Protein AF-0000000078279545 (afdb_homodimer)

InterPro domains:
  IPR001387 Cro/C1-type, helix-turn-helix domain [PF01381] (31-85)
  IPR001387 Cro/C1-type, helix-turn-helix domain [PS50943] (31-85)
  IPR001387 Cro/C1-type, helix-turn-helix domain [SM00530] (30-85)
  IPR001387 Cro/C1-type, helix-turn-helix domain [cd00093] (28-85)
  IPR010982 Lambda repressor-like, DNA-binding domain superfamily [G3DSA:1.10.260.40] (17-91)
  IPR010982 Lambda repressor-like, DNA-binding domain superfamily [SSF47413] (21-89)

Structure (mmCIF, N/CA/C/O backbone):
data_AF-0000000078279545-model_v1
#
loop_
_entity.id
_entity.type
_entity.pdbx_description
1 polymer 'Transcriptional regulator'
#
loop_
_atom_site.group_PDB
_atom_site.id
_atom_site.type_symbol
_atom_site.label_atom_id
_atom_site.label_alt_id
_atom_site.label_comp_id
_atom_site.label_asym_id
_atom_site.label_entity_id
_atom_site.label_seq_id
_atom_site.pdbx_PDB_ins_code
_atom_site.Cartn_x
_atom_site.Cartn_y
_atom_site.Cartn_z
_atom_site.occupancy
_atom_site.B_iso_or_equiv
_atom_site.auth_seq_id
_atom_site.auth_comp_id
_atom_site.auth_asym_id
_atom_site.auth_atom_id
_atom_site.pdbx_PDB_model_num
ATOM 1 N N . MET A 1 1 ? -56.938 -6.891 33.031 1 37.06 1 MET A N 1
ATOM 2 C CA . MET A 1 1 ? -56.531 -6.512 31.672 1 37.06 1 MET A CA 1
ATOM 3 C C . MET A 1 1 ? -55.312 -5.609 31.703 1 37.06 1 MET A C 1
ATOM 5 O O . MET A 1 1 ? -55.438 -4.398 31.906 1 37.06 1 MET A O 1
ATOM 9 N N . GLU A 1 2 ? -54.219 -6.078 32.406 1 40.38 2 GLU A N 1
ATOM 10 C CA . GLU A 1 2 ? -52.938 -5.441 32.656 1 40.38 2 GLU A CA 1
ATOM 11 C C . GLU A 1 2 ? -52.219 -5.121 31.344 1 40.38 2 GLU A C 1
ATOM 13 O O . GLU A 1 2 ? -52 -6 30.5 1 40.38 2 GLU A O 1
ATOM 18 N N . SER A 1 3 ? -52.438 -3.893 30.828 1 40.75 3 SER A N 1
ATOM 19 C CA . SER A 1 3 ? -51.75 -3.322 29.688 1 40.75 3 SER A CA 1
ATOM 20 C C . SER A 1 3 ? -50.25 -3.428 29.859 1 40.75 3 SER A C 1
ATOM 22 O O . SER A 1 3 ? -49.688 -2.891 30.812 1 40.75 3 SER A O 1
ATOM 24 N N . LYS A 1 4 ? -49.688 -4.594 29.516 1 43.75 4 LYS A N 1
ATOM 25 C CA . LYS A 1 4 ? -48.25 -4.742 29.453 1 43.75 4 LYS A CA 1
ATOM 26 C C . LYS A 1 4 ? -47.594 -3.631 28.625 1 43.75 4 LYS A C 1
ATOM 28 O O . LYS A 1 4 ? -47.906 -3.484 27.438 1 43.75 4 LYS A O 1
ATOM 33 N N . ALA A 1 5 ? -47.344 -2.439 29.328 1 40.78 5 ALA A N 1
ATOM 34 C CA . ALA A 1 5 ? -46.5 -1.435 28.703 1 40.78 5 ALA A CA 1
ATOM 35 C C . ALA A 1 5 ? -45.281 -2.08 28.031 1 40.78 5 ALA A C 1
ATOM 37 O O . ALA A 1 5 ? -44.562 -2.875 28.656 1 40.78 5 ALA A O 1
ATOM 38 N N . ASN A 1 6 ? -45.375 -2.402 26.719 1 39.66 6 ASN A N 1
ATOM 39 C CA . ASN A 1 6 ? -44.25 -2.795 25.859 1 39.66 6 ASN A CA 1
ATOM 40 C C . ASN A 1 6 ? -43.062 -1.882 26.078 1 39.66 6 ASN A C 1
ATOM 42 O O . ASN A 1 6 ? -43.062 -0.734 25.625 1 39.66 6 ASN A O 1
ATOM 46 N N . THR A 1 7 ? -42.5 -1.711 27.297 1 38.34 7 THR A N 1
ATOM 47 C CA . THR A 1 7 ? -41.219 -1 27.484 1 38.34 7 THR A CA 1
ATOM 48 C C . THR A 1 7 ? -40.188 -1.476 26.469 1 38.34 7 THR A C 1
ATOM 50 O O . THR A 1 7 ? -39.656 -2.588 26.578 1 38.34 7 THR A O 1
ATOM 53 N N . HIS A 1 8 ? -40.5 -1.281 25.156 1 39.06 8 HIS A N 1
ATOM 54 C CA . HIS A 1 8 ? -39.375 -1.472 24.234 1 39.06 8 HIS A CA 1
ATOM 55 C C . HIS A 1 8 ? -38.156 -0.731 24.719 1 39.06 8 HIS A C 1
ATOM 57 O O . HIS A 1 8 ? -38.125 0.501 24.719 1 39.06 8 HIS A O 1
ATOM 63 N N . LYS A 1 9 ? -37.5 -1.088 25.812 1 37.94 9 LYS A N 1
ATOM 64 C CA . LYS A 1 9 ? -36.156 -0.613 26.125 1 37.94 9 LYS A CA 1
ATOM 65 C C . LYS A 1 9 ? -35.344 -0.488 24.844 1 37.94 9 LYS A C 1
ATOM 67 O O . LYS A 1 9 ? -35.125 -1.469 24.125 1 37.94 9 LYS A O 1
ATOM 72 N N . GLY A 1 10 ? -35.531 0.628 24.062 1 36.62 10 GLY A N 1
ATOM 73 C CA . GLY A 1 10 ? -34.625 0.984 22.969 1 36.62 10 GLY A CA 1
ATOM 74 C C . GLY A 1 10 ? -33.188 0.587 23.219 1 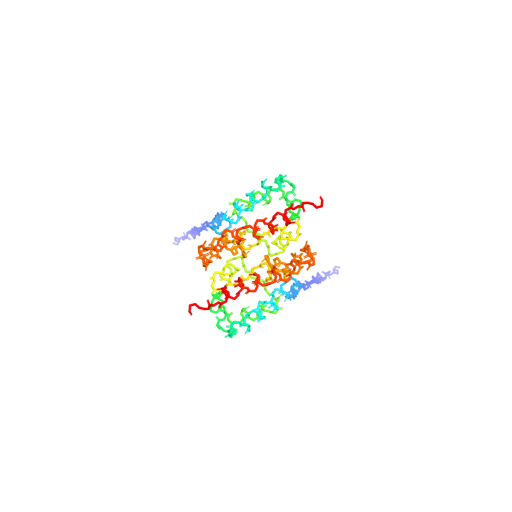36.62 10 GLY A C 1
ATOM 75 O O . GLY A 1 10 ? -32.562 1.031 24.188 1 36.62 10 GLY A O 1
ATOM 76 N N . GLU A 1 11 ? -32.875 -0.681 23.219 1 41.56 11 GLU A N 1
ATOM 77 C CA . GLU A 1 11 ? -31.438 -1.006 23.188 1 41.56 11 GLU A CA 1
ATOM 78 C C . GLU A 1 11 ? -30.641 0.071 22.469 1 41.56 11 GLU A C 1
ATOM 80 O O . GLU A 1 11 ? -30.938 0.41 21.328 1 41.56 11 GLU A O 1
ATOM 85 N N . SER A 1 12 ? -30.344 1.119 23.156 1 35.94 12 SER A N 1
ATOM 86 C CA . SER A 1 12 ? -29.453 2.172 22.656 1 35.94 12 SER A CA 1
ATOM 87 C C . SER A 1 12 ? -28.469 1.626 21.625 1 35.94 12 SER A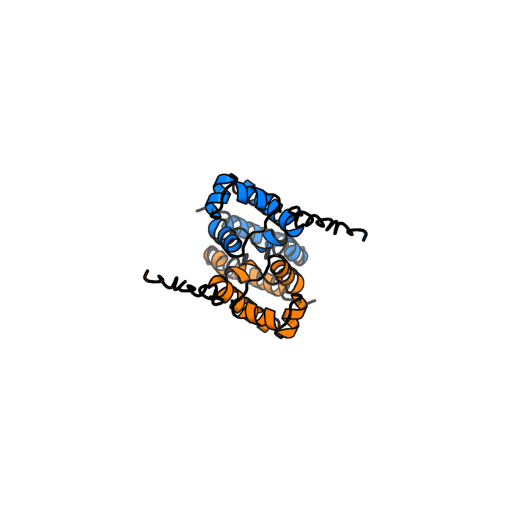 C 1
ATOM 89 O O . SER A 1 12 ? -27.797 0.626 21.875 1 35.94 12 SER A O 1
ATOM 91 N N . ARG A 1 13 ? -28.75 1.479 20.344 1 38.12 13 ARG A N 1
ATOM 92 C CA . ARG A 1 13 ? -27.719 1.269 19.328 1 38.12 13 ARG A CA 1
ATOM 93 C C . ARG A 1 13 ? -26.359 1.765 19.812 1 38.12 13 ARG A C 1
ATOM 95 O O . ARG A 1 13 ? -26.219 2.938 20.156 1 38.12 13 ARG A O 1
ATOM 102 N N . LYS A 1 14 ? -25.75 1.009 20.812 1 40.41 14 LYS A N 1
ATOM 103 C CA . LYS A 1 14 ? -24.375 1.367 21.141 1 40.41 14 LYS A CA 1
ATOM 104 C C . LYS A 1 14 ? -23.781 2.281 20.078 1 40.41 14 LYS A C 1
ATOM 106 O O . LYS A 1 14 ? -23.812 1.967 18.875 1 40.41 14 LYS A O 1
ATOM 111 N N . CYS A 1 15 ? -24.016 3.49 20.234 1 40.09 15 CYS A N 1
ATOM 112 C CA . CYS A 1 15 ? -23.344 4.5 19.422 1 40.09 15 CYS A CA 1
ATOM 113 C C . CYS A 1 15 ? -22.062 3.941 18.812 1 40.09 15 CYS A C 1
ATOM 115 O O . CYS A 1 15 ? -21.234 3.342 19.516 1 40.09 15 CYS A O 1
ATOM 117 N N . ARG A 1 16 ? -22.109 3.301 17.734 1 42.09 16 ARG A N 1
ATOM 118 C CA . ARG A 1 16 ? -20.844 2.969 17.094 1 42.09 16 ARG A CA 1
ATOM 11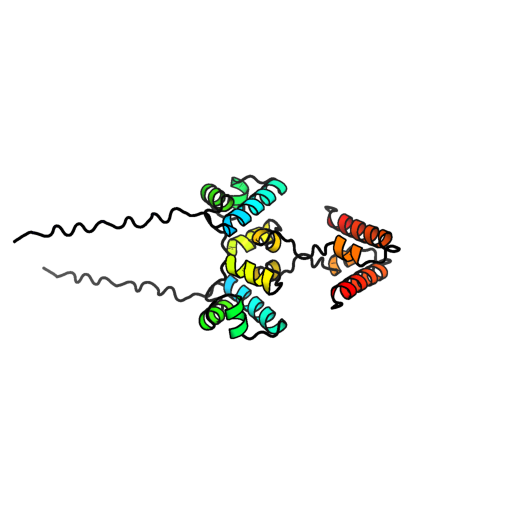9 C C . ARG A 1 16 ? -19.75 3.949 17.5 1 42.09 16 ARG A C 1
ATOM 121 O O . ARG A 1 16 ? -19.719 5.09 17.031 1 42.09 16 ARG A O 1
ATOM 128 N N . ARG A 1 17 ? -19.656 4.32 18.844 1 45.94 17 ARG A N 1
ATOM 129 C CA . ARG A 1 17 ? -18.438 5.051 19.188 1 45.94 17 ARG A CA 1
ATOM 130 C C . ARG A 1 17 ? -17.312 4.727 18.219 1 45.94 17 ARG A C 1
ATOM 132 O O . ARG A 1 17 ? -17.109 3.562 17.859 1 45.94 17 ARG A O 1
ATOM 139 N N . ASN A 1 18 ? -16.938 5.707 17.375 1 53.81 18 ASN A N 1
ATOM 140 C CA . ASN A 1 18 ? -15.898 5.617 16.359 1 53.81 18 ASN A CA 1
ATOM 141 C C . ASN A 1 18 ? -14.664 4.875 16.875 1 53.81 18 ASN A C 1
ATOM 143 O O . ASN A 1 18 ? -13.82 5.461 17.562 1 53.81 18 ASN A O 1
ATOM 147 N N . VAL A 1 19 ? -14.82 3.719 17.516 1 62.97 19 VAL A N 1
ATOM 148 C CA . VAL A 1 19 ? -13.742 2.889 18.031 1 62.97 19 VAL A CA 1
ATOM 149 C C . VAL A 1 19 ? -12.547 2.939 17.078 1 62.97 19 VAL A C 1
ATOM 151 O O . VAL A 1 19 ? -12.711 2.842 15.859 1 62.97 19 VAL A O 1
ATOM 154 N N . GLN A 1 20 ? -11.594 3.535 17.656 1 72 20 GLN A N 1
ATOM 155 C CA . GLN A 1 20 ? -10.297 3.557 17 1 72 20 GLN A CA 1
ATOM 156 C C . GLN A 1 20 ? -9.898 2.164 16.516 1 72 20 GLN A C 1
ATOM 158 O O . GLN A 1 20 ? -10.156 1.17 17.20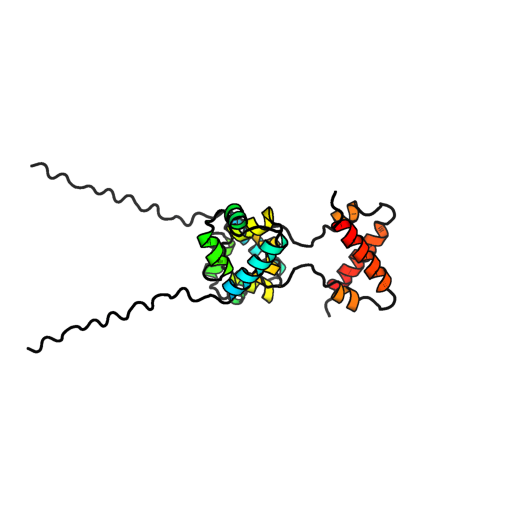3 1 72 20 GLN A O 1
ATOM 163 N N . ASN A 1 21 ? -9.719 2.02 15.281 1 87.31 21 ASN A N 1
ATOM 164 C CA . ASN A 1 21 ? -9.125 0.837 14.664 1 87.31 21 ASN A CA 1
ATOM 165 C C . ASN A 1 21 ? -7.605 0.841 14.781 1 87.31 21 ASN A C 1
ATOM 167 O O . ASN A 1 21 ? -6.949 1.804 14.383 1 87.31 21 ASN A O 1
ATOM 171 N N . ASP A 1 22 ? -7.09 -0.096 15.531 1 93.06 22 ASP A N 1
ATOM 172 C CA . ASP A 1 22 ? -5.66 -0.134 15.836 1 93.06 22 ASP A CA 1
ATOM 173 C C . ASP A 1 22 ? -4.832 0.039 14.562 1 93.06 22 ASP A C 1
ATOM 175 O O . ASP A 1 22 ? -3.801 0.718 14.578 1 93.06 22 ASP A O 1
ATOM 179 N N . LEU A 1 23 ? -5.27 -0.588 13.547 1 95.94 23 LEU A N 1
ATOM 180 C CA . LEU A 1 23 ? -4.555 -0.445 12.281 1 95.94 23 LEU A CA 1
ATOM 181 C C . LEU A 1 23 ? -4.582 1.003 11.805 1 95.94 23 LEU A C 1
ATOM 183 O O . LEU A 1 23 ? -3.555 1.544 11.391 1 95.94 23 LEU A O 1
ATOM 187 N N . TYR A 1 24 ? -5.742 1.634 11.891 1 96.62 24 TYR A N 1
ATOM 188 C CA . TYR A 1 24 ? -5.883 3.008 11.422 1 96.62 24 TYR A CA 1
ATOM 189 C C . TYR A 1 24 ? -5.047 3.961 12.273 1 96.62 24 TYR A C 1
ATOM 191 O O . TYR A 1 24 ? -4.496 4.938 11.758 1 96.62 24 TYR A O 1
ATOM 199 N N . VAL A 1 25 ? -4.984 3.652 13.539 1 96.88 25 VAL A N 1
ATOM 200 C CA . VAL A 1 25 ? -4.199 4.492 14.438 1 96.88 25 VAL A CA 1
ATOM 201 C C . VAL A 1 25 ? -2.727 4.438 14.039 1 96.88 25 VAL A C 1
ATOM 203 O O . VAL A 1 25 ? -2.061 5.473 13.953 1 96.88 25 VAL A O 1
ATOM 206 N N . GLU A 1 26 ? -2.229 3.232 13.82 1 97.38 26 GLU A N 1
ATOM 207 C CA . GLU A 1 26 ? -0.831 3.072 13.43 1 97.38 26 GLU A CA 1
ATOM 208 C C . GLU A 1 26 ? -0.557 3.736 12.078 1 97.38 26 GLU A C 1
ATOM 210 O O . GLU A 1 26 ? 0.468 4.398 11.906 1 97.38 26 GLU A O 1
ATOM 215 N N . ILE A 1 27 ? -1.44 3.551 11.172 1 97.69 27 ILE A N 1
ATOM 216 C CA . ILE A 1 27 ? -1.31 4.18 9.867 1 97.69 27 ILE A CA 1
ATOM 217 C C . ILE A 1 27 ? -1.309 5.699 10.023 1 97.69 27 ILE A C 1
ATOM 219 O O . ILE A 1 27 ? -0.48 6.391 9.422 1 97.69 27 ILE A O 1
ATOM 223 N N . GLY A 1 28 ? -2.258 6.191 10.781 1 97.88 28 GLY A N 1
ATOM 224 C CA . GLY A 1 28 ? -2.348 7.621 11.031 1 97.88 28 GLY A CA 1
ATOM 225 C C . GLY A 1 28 ? -1.079 8.203 11.625 1 97.88 28 GLY A C 1
ATOM 226 O O . GLY A 1 28 ? -0.652 9.297 11.234 1 97.88 28 GLY A O 1
ATOM 227 N N . LYS A 1 29 ? -0.491 7.531 12.562 1 97.5 29 LYS A N 1
ATOM 228 C CA . LYS A 1 29 ? 0.764 7.965 13.172 1 97.5 29 LYS A CA 1
ATOM 229 C C . LYS A 1 29 ? 1.868 8.094 12.125 1 97.5 29 LYS A C 1
ATOM 231 O O . LYS A 1 29 ? 2.605 9.078 12.109 1 97.5 29 LYS A O 1
ATOM 236 N N . ARG A 1 30 ? 2 7.098 11.281 1 96.75 30 ARG A N 1
ATOM 237 C CA . ARG A 1 30 ? 3.041 7.109 10.258 1 96.75 30 ARG A CA 1
ATOM 238 C C . ARG A 1 30 ? 2.771 8.188 9.211 1 96.75 30 ARG A C 1
ATOM 240 O O . ARG A 1 30 ? 3.707 8.789 8.68 1 96.75 30 ARG A O 1
ATOM 247 N N . LEU A 1 31 ? 1.525 8.391 8.953 1 97.75 31 LEU A N 1
ATOM 248 C CA . LEU A 1 31 ? 1.145 9.469 8.047 1 97.75 31 LEU A CA 1
ATOM 249 C C . LEU A 1 31 ? 1.562 10.828 8.617 1 97.75 31 LEU A C 1
ATOM 251 O O . LEU A 1 31 ? 2.094 11.672 7.891 1 97.75 31 LEU A O 1
ATOM 255 N N . ARG A 1 32 ? 1.333 11.008 9.883 1 97.56 32 ARG A N 1
ATOM 256 C CA . ARG A 1 32 ? 1.73 12.234 10.562 1 97.56 32 ARG A CA 1
ATOM 257 C C . ARG A 1 32 ? 3.244 12.414 10.523 1 97.56 32 ARG A C 1
ATOM 259 O O . ARG A 1 32 ? 3.734 13.5 10.195 1 97.56 32 ARG A O 1
ATOM 266 N N . ILE A 1 33 ? 3.932 11.367 10.844 1 96.5 33 ILE A N 1
ATOM 267 C CA . ILE A 1 33 ? 5.391 11.398 10.828 1 96.5 33 ILE A CA 1
ATOM 268 C C . ILE A 1 33 ? 5.879 11.797 9.438 1 96.5 33 ILE A C 1
ATOM 270 O O . ILE A 1 33 ? 6.73 12.68 9.297 1 96.5 33 ILE A O 1
ATOM 274 N N . SER A 1 34 ? 5.344 11.188 8.422 1 93.06 34 SER A N 1
ATOM 275 C CA . SER A 1 34 ? 5.73 11.461 7.039 1 93.06 34 SER A CA 1
ATOM 276 C C . SER A 1 34 ? 5.398 12.898 6.652 1 93.06 34 SER A C 1
ATOM 278 O O . SER A 1 34 ? 6.184 13.562 5.973 1 93.06 34 SER A O 1
ATOM 280 N N . ARG A 1 35 ? 4.246 13.305 7.035 1 96.25 35 ARG A N 1
ATOM 281 C CA . ARG A 1 35 ? 3.836 14.672 6.754 1 96.25 35 ARG A CA 1
ATOM 282 C C . ARG A 1 35 ? 4.832 15.672 7.332 1 96.25 35 ARG A C 1
ATOM 284 O O . ARG A 1 35 ? 5.234 16.625 6.656 1 96.25 35 ARG A O 1
ATOM 291 N N . ILE A 1 36 ? 5.195 15.438 8.609 1 95.88 36 ILE A N 1
ATOM 292 C CA . ILE A 1 36 ? 6.125 16.312 9.312 1 95.88 36 ILE A CA 1
ATOM 293 C C . ILE A 1 36 ? 7.488 16.281 8.633 1 95.88 36 ILE A C 1
ATOM 295 O O . ILE A 1 36 ? 8.117 17.312 8.438 1 95.88 36 ILE A O 1
ATOM 299 N N . GLU A 1 37 ? 7.945 15.141 8.234 1 91.12 37 GLU A N 1
ATOM 300 C CA . GLU A 1 37 ? 9.219 14.984 7.547 1 91.12 37 GLU A CA 1
ATOM 301 C C . GLU A 1 37 ? 9.227 15.742 6.223 1 91.12 37 GLU A C 1
ATOM 303 O O . GLU A 1 37 ? 10.266 16.25 5.801 1 91.12 37 GLU A O 1
ATOM 308 N N . LEU A 1 38 ? 8.109 15.82 5.59 1 91.25 38 LEU A N 1
ATOM 309 C CA . LEU A 1 38 ? 7.984 16.484 4.305 1 91.25 38 LEU A CA 1
ATOM 310 C C . LEU A 1 38 ? 7.695 17.969 4.492 1 91.25 38 LEU A C 1
ATOM 312 O O . LEU A 1 38 ? 7.547 18.719 3.514 1 91.25 38 LEU A O 1
ATOM 316 N N . ASN A 1 39 ? 7.523 18.375 5.797 1 95.12 39 ASN A N 1
ATOM 317 C CA . ASN A 1 39 ? 7.305 19.766 6.191 1 95.12 39 ASN A CA 1
ATOM 318 C C . ASN A 1 39 ? 5.961 20.281 5.691 1 95.12 39 ASN A C 1
ATOM 320 O O . ASN A 1 39 ? 5.871 21.406 5.203 1 95.12 39 ASN A O 1
ATOM 324 N N . TYR A 1 40 ? 4.977 19.516 5.688 1 96.31 40 TYR A N 1
ATOM 325 C CA . TYR A 1 40 ? 3.619 19.922 5.348 1 96.31 40 TYR A CA 1
ATOM 326 C C . TYR A 1 40 ? 2.789 20.156 6.602 1 96.31 40 TYR A C 1
ATOM 328 O O . TYR A 1 40 ? 2.975 19.484 7.617 1 96.31 40 TYR A O 1
ATOM 336 N N . THR A 1 41 ? 1.881 21.078 6.488 1 97.62 41 THR A N 1
ATOM 337 C CA . THR A 1 41 ? 0.851 21.234 7.508 1 97.62 41 THR A CA 1
ATOM 338 C C . THR A 1 41 ? -0.299 20.25 7.27 1 97.62 41 THR A C 1
ATOM 340 O O . THR A 1 41 ? -0.365 19.609 6.223 1 97.62 41 THR A O 1
ATOM 343 N N . GLN A 1 42 ? -1.172 20.172 8.281 1 97.62 42 GLN A N 1
ATOM 344 C CA . GLN A 1 42 ? -2.342 19.328 8.109 1 97.62 42 GLN A CA 1
ATOM 345 C C . GLN A 1 42 ? -3.219 19.812 6.957 1 97.62 42 GLN A C 1
ATOM 347 O O . GLN A 1 42 ? -3.764 19.016 6.199 1 97.62 42 GLN A O 1
ATOM 352 N N . GLU A 1 43 ? -3.332 21.109 6.848 1 97.81 43 GLU A N 1
ATOM 353 C CA . GLU A 1 43 ? -4.145 21.703 5.797 1 97.81 43 GLU A CA 1
ATOM 354 C C . GLU A 1 43 ? -3.57 21.406 4.414 1 97.81 43 GLU A C 1
ATOM 356 O O . GLU A 1 43 ? -4.312 21.078 3.488 1 97.81 43 GLU A O 1
ATOM 361 N N . GLN A 1 44 ? -2.279 21.531 4.27 1 97.81 44 GLN A N 1
ATOM 362 C CA . GLN A 1 44 ? -1.61 21.234 3.008 1 97.81 44 GLN A CA 1
ATOM 363 C C . GLN A 1 44 ? -1.767 19.766 2.629 1 97.81 44 GLN A C 1
ATOM 365 O O . GLN A 1 44 ? -2.047 19.438 1.474 1 97.81 44 GLN A O 1
ATOM 370 N N . MET A 1 45 ? -1.58 18.906 3.547 1 97.81 45 MET A N 1
ATOM 371 C CA . MET A 1 45 ? -1.738 17.484 3.316 1 97.81 45 MET A CA 1
ATOM 372 C C . MET A 1 45 ? -3.166 17.156 2.895 1 97.81 45 MET A C 1
ATOM 374 O O . MET A 1 45 ? -3.381 16.344 1.986 1 97.81 45 MET A O 1
ATOM 378 N N . ALA A 1 46 ? -4.102 17.719 3.572 1 98.19 46 ALA A N 1
ATOM 379 C CA . ALA A 1 46 ? -5.516 17.516 3.266 1 98.19 46 ALA A CA 1
ATOM 380 C C . ALA A 1 46 ? -5.828 17.922 1.828 1 98.19 46 ALA A C 1
ATOM 382 O O . ALA A 1 46 ? -6.555 17.219 1.124 1 98.19 46 ALA A O 1
ATOM 383 N N . GLU A 1 47 ? -5.336 19.031 1.449 1 97.94 47 GLU A N 1
ATOM 384 C CA . GLU A 1 47 ? -5.527 19.5 0.082 1 97.94 47 GLU A CA 1
ATOM 385 C C . GLU A 1 47 ? -4.961 18.516 -0.931 1 97.94 47 GLU A C 1
ATOM 387 O O . GLU A 1 47 ? -5.613 18.188 -1.924 1 97.94 47 GLU A O 1
ATOM 392 N N . ILE A 1 48 ? -3.754 18.016 -0.7 1 96.88 48 ILE A N 1
ATOM 393 C CA . ILE A 1 48 ? -3.102 17.047 -1.582 1 96.88 48 ILE A CA 1
ATOM 394 C C . ILE A 1 48 ? -3.955 15.789 -1.687 1 96.88 48 ILE A C 1
ATOM 396 O O . ILE A 1 48 ? -4.109 15.227 -2.773 1 96.88 48 ILE A O 1
ATOM 400 N N . LEU A 1 49 ? -4.527 15.438 -0.595 1 97.38 49 LEU A N 1
ATOM 401 C CA . LEU A 1 49 ? -5.301 14.203 -0.528 1 97.38 49 LEU A CA 1
ATOM 402 C C . LEU A 1 49 ? -6.762 14.453 -0.888 1 97.38 49 LEU A C 1
ATOM 404 O O . LEU A 1 49 ? -7.59 13.547 -0.802 1 97.38 49 LEU A O 1
ATOM 408 N N . GLU A 1 50 ? -7.07 15.688 -1.204 1 97.12 50 GLU A N 1
ATOM 409 C CA . GLU A 1 50 ? -8.406 16.078 -1.643 1 97.12 50 GLU A CA 1
ATOM 410 C C . GLU A 1 50 ? -9.453 15.773 -0.572 1 97.12 50 GLU A C 1
ATOM 412 O O . GLU A 1 50 ? -10.484 15.164 -0.861 1 97.12 50 GLU A O 1
ATOM 417 N N . MET A 1 51 ? -9.18 16.156 0.553 1 96.88 51 MET A N 1
ATOM 418 C CA . MET A 1 51 ? -10.102 16.016 1.671 1 96.88 51 MET A CA 1
ATOM 419 C C . MET A 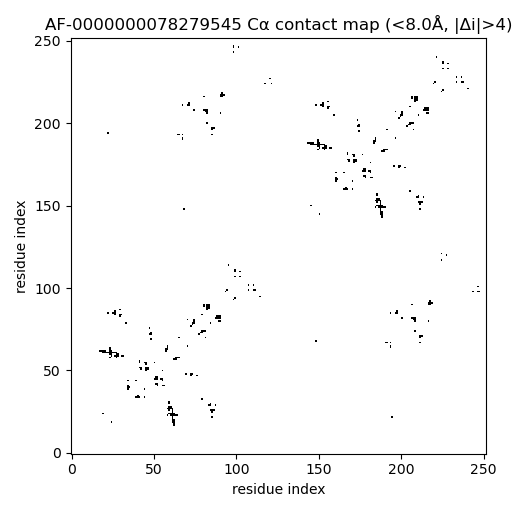1 51 ? -10.07 17.266 2.561 1 96.88 51 MET A C 1
ATOM 421 O O . MET A 1 51 ? -9.18 18.094 2.432 1 96.88 51 MET A O 1
ATOM 425 N N . SER A 1 52 ? -11.031 17.359 3.42 1 97.56 52 SER A N 1
ATOM 426 C CA . SER A 1 52 ? -11.055 18.484 4.352 1 97.56 52 SER A CA 1
ATOM 427 C C . SER A 1 52 ? -10.023 18.297 5.461 1 97.56 52 SER A C 1
ATOM 429 O O . SER A 1 52 ? -9.68 17.172 5.82 1 97.56 52 SER A O 1
ATOM 431 N N . SER A 1 53 ? -9.57 19.422 5.98 1 97.31 53 SER A N 1
ATOM 432 C CA . SER A 1 53 ? -8.617 19.375 7.086 1 97.31 53 SER A CA 1
ATOM 433 C C . SER A 1 53 ? -9.195 18.641 8.289 1 97.31 53 SER A C 1
ATOM 435 O O . SER A 1 53 ? -8.484 17.906 8.984 1 97.31 53 SER A O 1
ATOM 437 N N . ALA A 1 54 ? -10.477 18.797 8.5 1 97.19 54 ALA A N 1
ATOM 438 C CA . ALA A 1 54 ? -11.141 18.109 9.609 1 97.19 54 ALA A CA 1
ATOM 439 C C . ALA A 1 54 ? -11.086 16.609 9.43 1 97.19 54 ALA A C 1
ATOM 441 O O . ALA A 1 54 ? -10.797 15.867 10.375 1 97.19 54 ALA A O 1
ATOM 442 N N . TYR A 1 55 ? -11.391 16.188 8.25 1 97.12 55 TYR A N 1
ATOM 443 C CA . TYR A 1 55 ? -11.359 14.766 7.949 1 97.12 55 TYR A CA 1
ATOM 444 C C . TYR A 1 55 ? -9.938 14.219 8.047 1 97.12 55 TYR A C 1
ATOM 446 O O . TYR A 1 55 ? -9.719 13.141 8.594 1 97.12 55 TYR A O 1
ATOM 454 N N . TYR A 1 56 ? -9.039 15.008 7.496 1 98 56 TYR A N 1
ATOM 455 C CA . TYR A 1 56 ? -7.637 14.602 7.562 1 98 56 TYR A CA 1
ATOM 456 C C . TYR A 1 56 ? -7.191 14.406 9.008 1 98 56 TYR A C 1
ATOM 458 O O . TYR A 1 56 ? -6.488 13.445 9.328 1 98 56 TYR A O 1
ATOM 466 N N . GLY A 1 57 ? -7.555 15.289 9.883 1 97.19 57 GLY A N 1
ATOM 467 C CA . GLY A 1 57 ? -7.25 15.133 11.297 1 97.19 57 GLY A CA 1
ATOM 468 C C . GLY A 1 57 ? -7.75 13.82 11.875 1 97.19 57 GLY A C 1
ATOM 469 O O . GLY A 1 57 ? -7.055 13.18 12.656 1 97.19 57 GLY A O 1
ATOM 470 N N . LYS A 1 58 ? -8.938 13.414 11.445 1 97.06 58 LYS A N 1
ATOM 471 C CA . LYS A 1 58 ? -9.516 12.156 11.898 1 97.06 58 LYS A CA 1
ATOM 472 C C . LYS A 1 58 ? -8.711 10.969 11.375 1 97.06 58 LYS A C 1
ATOM 474 O O . LYS A 1 58 ? -8.586 9.945 12.062 1 97.06 58 LYS A O 1
ATOM 479 N N . VAL A 1 59 ? -8.219 11.086 10.219 1 97.19 59 VAL A N 1
ATOM 480 C CA . VAL A 1 59 ? -7.395 10.039 9.625 1 97.19 59 VAL A CA 1
ATOM 481 C C . VAL A 1 59 ? -6.109 9.859 10.43 1 97.19 59 VAL A C 1
ATOM 483 O O . VAL A 1 59 ? -5.75 8.742 10.797 1 97.19 59 VAL A O 1
ATOM 486 N N . GLU A 1 60 ? -5.488 10.953 10.758 1 97.5 60 GLU A N 1
ATOM 487 C CA . GLU A 1 60 ? -4.234 10.883 11.508 1 97.5 60 GLU A CA 1
ATOM 488 C C . GLU A 1 60 ? -4.457 10.312 12.906 1 97.5 60 GLU A C 1
ATOM 490 O O . GLU A 1 60 ? -3.545 9.734 13.5 1 97.5 60 GLU A O 1
ATOM 495 N N . ARG A 1 61 ? -5.676 10.445 13.359 1 96 61 ARG A N 1
ATOM 496 C CA . ARG A 1 61 ? -6 9.961 14.695 1 96 61 ARG A CA 1
ATOM 497 C C . ARG A 1 61 ? -6.531 8.531 14.648 1 96 61 ARG A C 1
ATOM 499 O O . ARG A 1 61 ? -6.812 7.934 15.688 1 96 61 ARG A O 1
ATOM 506 N N . GLY A 1 62 ? -6.73 7.984 13.516 1 96.5 62 GLY A N 1
ATOM 507 C CA . GLY A 1 62 ? -7.141 6.598 13.352 1 96.5 62 GLY A CA 1
ATOM 508 C C . GLY A 1 62 ? -8.641 6.406 13.43 1 96.5 62 GLY A C 1
ATOM 509 O O . GLY A 1 62 ? -9.125 5.281 13.578 1 96.5 62 GLY A O 1
ATOM 510 N N . LEU A 1 63 ? -9.391 7.441 13.383 1 95.06 63 LEU A N 1
ATOM 511 C CA . LEU A 1 63 ? -10.844 7.355 13.414 1 95.06 63 LEU A CA 1
ATOM 512 C C . LEU A 1 63 ? -11.391 6.926 12.055 1 95.06 63 LEU A C 1
ATOM 514 O O . LEU A 1 63 ? -12.445 6.289 11.977 1 95.06 63 LEU A O 1
ATOM 518 N N . HIS A 1 64 ? -10.672 7.266 11.039 1 95 64 HIS A N 1
ATOM 519 C CA . HIS A 1 64 ? -10.992 6.855 9.68 1 95 64 HIS A CA 1
ATOM 520 C C . HIS A 1 64 ? -9.75 6.324 8.961 1 95 64 HIS A C 1
ATOM 522 O O . HIS A 1 64 ? -8.633 6.742 9.266 1 95 64 HIS A O 1
ATOM 528 N N . GLY A 1 65 ? -10.008 5.414 8.117 1 94.56 65 GLY A N 1
ATOM 529 C CA . GLY A 1 65 ? -8.922 4.941 7.27 1 94.56 65 GLY A CA 1
ATOM 530 C C . GLY A 1 65 ? -8.789 5.719 5.977 1 94.56 65 GLY A C 1
ATOM 531 O O . GLY A 1 65 ? -9.641 6.551 5.656 1 94.56 65 GLY A O 1
ATOM 532 N N . LEU A 1 66 ? -7.715 5.457 5.258 1 96.75 66 LEU A N 1
ATOM 533 C CA . LEU A 1 66 ? -7.512 5.984 3.91 1 96.75 66 LEU A CA 1
ATOM 534 C C . LEU A 1 66 ? -8.109 5.047 2.867 1 96.75 66 LEU A C 1
ATOM 536 O O . LEU A 1 66 ? -8.023 3.822 3.004 1 96.75 66 LEU A O 1
ATOM 540 N N . SER A 1 67 ? -8.711 5.641 1.912 1 95.56 67 SER A N 1
ATOM 541 C CA . SER A 1 67 ? -9.156 4.82 0.79 1 95.56 67 SER A CA 1
ATOM 542 C C . SER A 1 67 ? -7.984 4.402 -0.091 1 95.56 67 SER A C 1
ATOM 544 O O . SER A 1 67 ? -6.898 4.969 0.004 1 95.56 67 SER A O 1
ATOM 546 N N . LEU A 1 68 ? -8.219 3.424 -0.957 1 97.19 68 LEU A N 1
ATOM 547 C CA . LEU A 1 68 ? -7.191 2.988 -1.897 1 97.19 68 LEU A CA 1
ATOM 548 C C . LEU A 1 68 ? -6.773 4.133 -2.816 1 97.19 68 LEU A C 1
ATOM 550 O O . LEU A 1 68 ? -5.59 4.281 -3.127 1 97.19 68 LEU A O 1
ATOM 554 N N . GLU A 1 69 ? -7.719 4.941 -3.217 1 96.56 69 GLU A N 1
ATOM 555 C CA . GLU A 1 69 ? -7.438 6.098 -4.066 1 96.56 69 GLU A CA 1
ATOM 556 C C . GLU A 1 69 ? -6.484 7.066 -3.377 1 96.56 69 GLU A C 1
ATOM 558 O O . GLU A 1 69 ? -5.562 7.594 -4.008 1 96.56 69 GLU A O 1
ATOM 563 N N . LYS A 1 70 ? -6.707 7.258 -2.117 1 97.5 70 LYS A N 1
ATOM 564 C CA . LYS A 1 70 ? -5.867 8.188 -1.376 1 97.5 70 LYS A CA 1
ATOM 565 C C . LYS A 1 70 ? -4.465 7.621 -1.166 1 97.5 70 LYS A C 1
ATOM 567 O O . LYS A 1 70 ? -3.48 8.359 -1.188 1 97.5 70 LYS A O 1
ATOM 572 N N . LEU A 1 71 ? -4.43 6.32 -0.971 1 97.75 71 LEU A N 1
ATOM 573 C CA . LEU A 1 71 ? -3.119 5.688 -0.864 1 97.75 71 LEU A CA 1
ATOM 574 C C . LEU A 1 71 ? -2.307 5.898 -2.137 1 97.75 71 LEU A C 1
ATOM 576 O O . LEU A 1 71 ? -1.104 6.16 -2.074 1 97.75 71 LEU A O 1
ATOM 580 N N . VAL A 1 72 ? -2.938 5.805 -3.236 1 96.88 72 VAL A N 1
ATOM 581 C CA . VAL A 1 72 ? -2.273 6.016 -4.52 1 96.88 72 VAL A CA 1
ATOM 582 C C . VAL A 1 72 ? -1.798 7.465 -4.617 1 96.88 72 VAL A C 1
ATOM 584 O O . VAL A 1 72 ? -0.684 7.727 -5.078 1 96.88 72 VAL A O 1
ATOM 587 N N . ILE A 1 73 ? -2.572 8.367 -4.164 1 96.56 73 ILE A N 1
ATOM 588 C CA . ILE A 1 73 ? -2.219 9.781 -4.219 1 96.56 73 ILE A CA 1
ATOM 589 C C . ILE A 1 73 ? -1.006 10.047 -3.328 1 96.56 73 ILE A C 1
ATOM 591 O O . ILE A 1 73 ? -0.064 10.727 -3.738 1 96.56 73 ILE A O 1
ATOM 595 N N . VAL A 1 74 ? -1.004 9.477 -2.143 1 95.81 74 VAL A N 1
ATOM 596 C CA . VAL A 1 74 ? 0.108 9.68 -1.219 1 95.81 74 VAL A CA 1
ATOM 597 C C . VAL A 1 74 ? 1.397 9.148 -1.836 1 95.81 74 VAL A C 1
ATOM 599 O O . VAL A 1 74 ? 2.467 9.734 -1.667 1 95.81 74 VAL A O 1
ATOM 602 N N . ASN A 1 75 ? 1.254 8.086 -2.498 1 93.5 75 ASN A N 1
ATOM 603 C CA . ASN A 1 75 ? 2.418 7.48 -3.139 1 93.5 75 ASN A CA 1
ATOM 604 C C . ASN A 1 75 ? 2.898 8.312 -4.328 1 93.5 75 ASN A C 1
ATOM 606 O O . ASN A 1 75 ? 4.074 8.664 -4.402 1 93.5 75 ASN A O 1
ATOM 610 N N . LYS A 1 76 ? 2.039 8.727 -5.168 1 91.81 76 LYS A N 1
ATOM 611 C CA . LYS A 1 76 ? 2.396 9.367 -6.43 1 91.81 76 LYS A CA 1
ATOM 612 C C . LYS A 1 76 ? 2.777 10.828 -6.215 1 91.81 76 LYS A C 1
ATOM 614 O O . LYS A 1 76 ? 3.697 11.344 -6.859 1 91.81 76 LYS A O 1
ATOM 619 N N . LYS A 1 77 ? 2.158 11.422 -5.285 1 92 77 LYS A N 1
ATOM 620 C CA . LYS A 1 77 ? 2.367 12.859 -5.133 1 92 77 LYS A CA 1
ATOM 621 C C . LYS A 1 77 ? 3.412 13.156 -4.062 1 92 77 LYS A C 1
ATOM 623 O O . LYS A 1 77 ? 4.102 14.18 -4.121 1 92 77 LYS A O 1
ATOM 628 N N . LEU A 1 78 ? 3.473 12.266 -3.072 1 91.5 78 LEU A N 1
ATOM 629 C CA . LEU A 1 78 ? 4.348 12.562 -1.943 1 91.5 78 LEU A CA 1
ATOM 630 C C . LEU A 1 78 ? 5.496 11.562 -1.868 1 91.5 78 LEU A C 1
ATOM 632 O O . LEU A 1 78 ? 6.336 11.641 -0.968 1 91.5 78 LEU A O 1
ATOM 636 N N . ASP A 1 79 ? 5.488 10.539 -2.693 1 87.69 79 ASP A N 1
ATOM 637 C CA . ASP A 1 79 ? 6.516 9.5 -2.768 1 87.69 79 ASP A CA 1
ATOM 638 C C . ASP A 1 79 ? 6.598 8.719 -1.46 1 87.69 79 ASP A C 1
ATOM 640 O O . ASP A 1 79 ? 7.691 8.367 -1.011 1 87.69 79 ASP A O 1
ATOM 644 N N . MET A 1 80 ? 5.5 8.562 -0.89 1 90.31 80 MET A N 1
ATOM 645 C CA . MET A 1 80 ? 5.465 7.793 0.351 1 90.31 80 MET A CA 1
ATOM 646 C C . MET A 1 80 ? 5.402 6.297 0.061 1 90.31 80 MET A C 1
ATOM 648 O O . MET A 1 80 ? 4.688 5.863 -0.843 1 90.31 80 MET A O 1
ATOM 652 N N . ASP A 1 81 ? 6.199 5.59 0.762 1 89.56 81 ASP A N 1
ATOM 653 C CA . ASP A 1 81 ? 6.18 4.133 0.668 1 89.56 81 ASP A CA 1
ATOM 654 C C . ASP A 1 81 ? 4.926 3.557 1.322 1 89.56 81 ASP A C 1
ATOM 656 O O . ASP A 1 81 ? 4.789 3.58 2.547 1 89.56 81 ASP A O 1
ATOM 660 N N . ILE A 1 82 ? 4.047 2.939 0.593 1 95.69 82 ILE A N 1
ATOM 661 C CA . ILE A 1 82 ? 2.773 2.439 1.104 1 95.69 82 ILE A CA 1
ATOM 662 C C . ILE A 1 82 ? 3.02 1.234 2.01 1 95.69 82 ILE A C 1
ATOM 664 O O . ILE A 1 82 ? 2.303 1.032 2.992 1 95.69 82 ILE A O 1
ATOM 668 N N . ASN A 1 83 ? 4.082 0.479 1.716 1 93.94 83 ASN A N 1
ATOM 669 C CA . ASN A 1 83 ? 4.434 -0.604 2.629 1 93.94 83 ASN A CA 1
ATOM 670 C C . ASN A 1 83 ? 4.691 -0.086 4.039 1 93.94 83 ASN A C 1
ATOM 672 O O . ASN A 1 83 ? 4.117 -0.591 5.004 1 93.94 83 ASN A O 1
ATOM 676 N N . TYR A 1 84 ? 5.551 0.902 4.043 1 91.75 84 TYR A N 1
ATOM 677 C CA . TYR A 1 84 ? 5.879 1.505 5.328 1 91.75 84 TYR A CA 1
ATOM 678 C C . TYR A 1 84 ? 4.633 2.062 6.004 1 91.75 84 TYR A C 1
ATOM 680 O O . TYR A 1 84 ? 4.402 1.823 7.191 1 91.75 84 TYR A O 1
ATOM 688 N N . LEU A 1 85 ? 3.814 2.766 5.238 1 96.69 85 LEU A N 1
ATOM 689 C CA . LEU A 1 85 ? 2.635 3.424 5.789 1 96.69 85 LEU A CA 1
ATOM 690 C C . LEU A 1 85 ? 1.691 2.408 6.426 1 96.69 85 LEU A C 1
ATOM 692 O O . LEU A 1 85 ? 1.167 2.639 7.516 1 96.69 85 LEU A O 1
ATOM 696 N N . LEU A 1 86 ? 1.531 1.246 5.77 1 97.19 86 LEU A N 1
ATOM 697 C CA . LEU A 1 86 ? 0.524 0.294 6.227 1 97.19 86 LEU A CA 1
ATOM 698 C C . LEU A 1 86 ? 1.119 -0.685 7.234 1 97.19 86 LEU A C 1
ATOM 700 O O . LEU A 1 86 ? 0.42 -1.157 8.133 1 97.19 86 LEU A O 1
ATOM 704 N N . THR A 1 87 ? 2.457 -0.94 7.105 1 94.88 87 THR A N 1
ATOM 705 C CA . THR A 1 87 ? 2.996 -2.055 7.879 1 94.88 87 THR A CA 1
ATOM 706 C C . THR A 1 87 ? 4.109 -1.579 8.812 1 94.88 87 THR A C 1
ATOM 708 O O . THR A 1 87 ? 4.523 -2.309 9.711 1 94.88 87 THR A O 1
ATOM 711 N N . GLY A 1 88 ? 4.637 -0.448 8.484 1 92.12 88 GLY A N 1
ATOM 712 C CA . GLY A 1 88 ? 5.762 0.059 9.258 1 92.12 88 GLY A CA 1
ATOM 713 C C . GLY A 1 88 ? 7.105 -0.427 8.742 1 92.12 88 GLY A C 1
ATOM 714 O O . GLY A 1 88 ? 8.148 -0.047 9.273 1 92.12 88 GLY A O 1
ATOM 715 N N . THR A 1 89 ? 7.062 -1.228 7.715 1 82.88 89 THR A N 1
ATOM 716 C CA . THR A 1 89 ? 8.297 -1.766 7.16 1 82.88 89 THR A CA 1
ATOM 717 C C . THR A 1 89 ? 8.5 -1.283 5.727 1 82.88 89 THR A C 1
ATOM 719 O O . THR A 1 89 ? 7.59 -1.363 4.902 1 82.88 89 THR A O 1
ATOM 722 N N . LYS A 1 90 ? 9.609 -0.643 5.426 1 73.06 90 LYS A N 1
ATOM 723 C CA . LYS A 1 90 ? 9.945 -0.221 4.07 1 73.06 90 LYS A CA 1
ATOM 724 C C . LYS A 1 90 ? 10.461 -1.396 3.24 1 73.06 90 LYS A C 1
ATOM 726 O O . LYS A 1 90 ? 11.211 -2.234 3.74 1 73.06 90 LYS A O 1
ATOM 731 N N . ARG A 1 91 ? 9.781 -1.557 2.006 1 56.66 91 ARG A N 1
ATOM 732 C CA . ARG A 1 91 ? 10.32 -2.578 1.115 1 56.66 91 ARG A CA 1
ATOM 733 C C . ARG A 1 91 ? 11.602 -2.1 0.448 1 56.66 91 ARG A C 1
ATOM 735 O O . ARG A 1 91 ? 11.727 -0.923 0.104 1 56.66 91 ARG A O 1
ATOM 742 N N . GLY A 1 92 ? 12.539 -3.053 0.225 1 53.75 92 GLY A N 1
ATOM 743 C CA . GLY A 1 92 ? 13.805 -2.764 -0.432 1 53.75 92 GLY A CA 1
ATOM 744 C C . GLY A 1 92 ? 14.891 -2.326 0.533 1 53.75 92 GLY A C 1
ATOM 745 O O . GLY A 1 92 ? 16.016 -2.025 0.118 1 53.75 92 GLY A O 1
ATOM 746 N N . GLU A 1 93 ? 14.227 -1.69 1.625 1 44.84 93 GLU A N 1
ATOM 747 C CA . GLU A 1 93 ? 15.414 -1.492 2.449 1 44.84 93 GLU A CA 1
ATOM 748 C C . GLU A 1 93 ? 16.203 -2.791 2.611 1 44.84 93 GLU A C 1
ATOM 750 O O . GLU A 1 93 ? 15.75 -3.709 3.305 1 44.84 93 GLU A O 1
ATOM 755 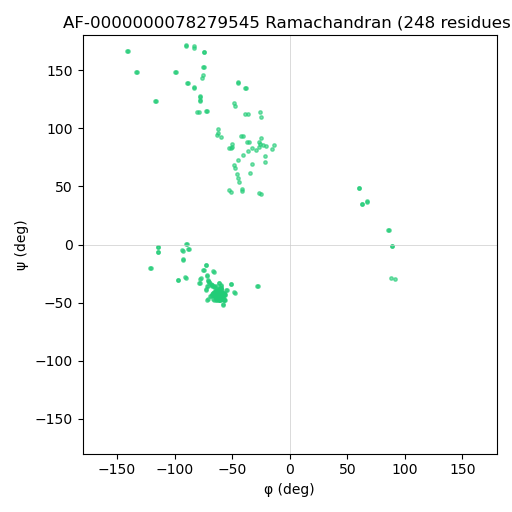N N . ILE A 1 94 ? 16.328 -3.389 1.492 1 43.56 94 ILE A N 1
ATOM 756 C CA . ILE A 1 94 ? 17.406 -4.344 1.726 1 43.56 94 ILE A CA 1
ATOM 757 C C . ILE A 1 94 ? 18.312 -3.836 2.848 1 43.56 94 ILE A C 1
ATOM 759 O O . ILE A 1 94 ? 18.859 -2.729 2.768 1 43.56 94 ILE A O 1
ATOM 763 N N . SER A 1 95 ? 17.828 -4.215 3.941 1 45.88 95 SER A N 1
ATOM 764 C CA . SER A 1 95 ? 18.719 -3.807 5.031 1 45.88 95 SER A CA 1
ATOM 765 C C . SER A 1 95 ? 20.172 -3.889 4.617 1 45.88 95 SER A C 1
ATOM 767 O O . SER A 1 95 ? 20.688 -4.973 4.312 1 45.88 95 SER A O 1
ATOM 769 N N . LEU A 1 96 ? 20.547 -2.758 4.062 1 50.38 96 LEU A N 1
ATOM 770 C CA . LEU A 1 96 ? 22 -2.738 3.908 1 50.38 96 LEU A CA 1
ATOM 771 C C . LEU A 1 96 ? 22.672 -3.611 4.965 1 50.38 96 LEU A C 1
ATOM 773 O O . LEU A 1 96 ? 23.656 -4.301 4.676 1 50.38 96 LEU A O 1
ATOM 777 N N . GLY A 1 97 ? 22.031 -3.518 6.027 1 50.47 97 GLY A N 1
ATOM 778 C CA . GLY A 1 97 ? 22.578 -4.312 7.117 1 50.47 97 GLY A CA 1
ATOM 779 C C . GLY A 1 97 ? 22.547 -5.805 6.836 1 50.47 97 GLY A C 1
ATOM 780 O O . GLY A 1 97 ? 23.531 -6.508 7.086 1 50.47 97 GLY A O 1
ATOM 781 N N . GLU A 1 98 ? 21.516 -6.199 6.324 1 52.94 98 GLU A N 1
ATOM 782 C CA . GLU A 1 98 ? 21.422 -7.625 6.043 1 52.94 98 GLU A CA 1
ATOM 783 C C . GLU A 1 98 ? 22.375 -8.031 4.926 1 52.94 98 GLU A C 1
ATOM 785 O O . GLU A 1 98 ? 23.016 -9.086 4.988 1 52.94 98 GLU A O 1
ATOM 790 N N . ILE A 1 99 ? 22.375 -7.215 3.91 1 54.03 99 ILE A N 1
ATOM 791 C CA . ILE A 1 99 ? 23.344 -7.438 2.836 1 54.03 99 ILE A CA 1
ATOM 792 C C . ILE A 1 99 ? 24.766 -7.363 3.391 1 54.03 99 ILE A C 1
ATOM 794 O O . ILE A 1 99 ? 25.609 -8.203 3.068 1 54.03 99 ILE A O 1
ATOM 798 N N . MET A 1 100 ? 24.938 -6.449 4.332 1 60.06 100 MET A N 1
ATOM 799 C CA . MET A 1 100 ? 26.25 -6.281 4.941 1 60.06 100 MET A CA 1
ATOM 800 C C . MET A 1 100 ? 26.594 -7.473 5.832 1 60.06 100 MET A C 1
ATOM 802 O O . MET A 1 100 ? 27.766 -7.875 5.922 1 60.06 100 MET A O 1
ATOM 806 N N . GLU A 1 101 ? 25.625 -7.996 6.383 1 59.69 101 GLU A N 1
ATOM 807 C CA . GLU A 1 101 ? 25.844 -9.148 7.258 1 59.69 101 GLU A CA 1
ATOM 808 C C . GLU A 1 101 ? 26.203 -10.391 6.453 1 59.69 101 GLU A C 1
ATOM 810 O O . GLU A 1 101 ? 26.938 -11.258 6.938 1 59.69 101 GLU A O 1
ATOM 815 N N . GLN A 1 102 ? 25.781 -10.398 5.328 1 55.56 102 GLN A N 1
ATOM 816 C CA . GLN A 1 102 ? 26.078 -11.555 4.484 1 55.56 102 GLN A CA 1
ATOM 817 C C . GLN A 1 102 ? 27.344 -11.336 3.666 1 55.56 102 GLN A C 1
ATOM 819 O O . GLN A 1 102 ? 27.844 -12.266 3.031 1 55.56 102 GLN A O 1
ATOM 824 N N . CYS A 1 103 ? 27.75 -10.125 3.654 1 57.31 103 CYS A N 1
ATOM 825 C CA . CYS A 1 103 ? 28.969 -9.766 2.945 1 57.31 103 CYS A CA 1
ATOM 826 C C . CYS A 1 103 ? 30.203 -10.148 3.756 1 57.31 103 CYS A C 1
ATOM 828 O O . CYS A 1 103 ? 30.266 -9.914 4.965 1 57.31 103 CYS A O 1
ATOM 830 N N . PRO A 1 104 ? 31.047 -10.922 3.125 1 59.47 104 PRO A N 1
ATOM 831 C CA . PRO A 1 104 ? 32.281 -11.203 3.861 1 59.47 104 PRO A CA 1
ATOM 832 C C . PRO A 1 104 ? 32.875 -9.953 4.492 1 59.47 104 PRO A C 1
ATOM 834 O O . PRO A 1 104 ? 32.812 -8.867 3.912 1 59.47 104 PRO A O 1
ATOM 837 N N . LYS A 1 105 ? 33.406 -10.086 5.777 1 65 105 LYS A N 1
ATOM 838 C CA . LYS A 1 105 ? 33.969 -8.992 6.574 1 65 105 LYS A CA 1
ATOM 839 C C . LYS A 1 105 ? 35 -8.203 5.773 1 65 105 LYS A C 1
ATOM 841 O O . LYS A 1 105 ? 35.062 -6.977 5.871 1 65 105 LYS A O 1
ATOM 846 N N . SER A 1 106 ? 35.719 -8.836 4.941 1 65 106 SER A N 1
ATOM 847 C CA . SER A 1 106 ? 36.812 -8.242 4.195 1 65 106 SER A CA 1
ATOM 848 C C . SER A 1 106 ? 36.312 -7.32 3.096 1 65 106 SER A C 1
ATOM 850 O O . SER A 1 106 ? 37.031 -6.438 2.631 1 65 106 SER A O 1
ATOM 852 N N . LYS A 1 107 ? 35.125 -7.48 2.781 1 60.03 107 LYS A N 1
ATOM 853 C CA . LYS A 1 107 ? 34.594 -6.715 1.654 1 60.03 107 LYS A CA 1
ATOM 854 C C . LYS A 1 107 ? 33.531 -5.719 2.115 1 60.03 107 LYS A C 1
ATOM 856 O O . LYS A 1 107 ? 33.031 -4.926 1.314 1 60.03 107 LYS A O 1
ATOM 861 N N . ARG A 1 108 ? 33.281 -5.773 3.363 1 64.19 108 ARG A N 1
ATOM 862 C CA . ARG A 1 108 ? 32.219 -4.949 3.924 1 64.19 108 ARG A CA 1
ATOM 863 C C . ARG A 1 108 ? 32.5 -3.467 3.703 1 64.19 108 ARG A C 1
ATOM 865 O O . ARG A 1 108 ? 31.594 -2.699 3.389 1 64.19 108 ARG A O 1
ATOM 872 N N . SER A 1 109 ? 33.688 -3.201 3.885 1 64.31 109 SER A N 1
ATOM 873 C CA . SER A 1 109 ? 34.062 -1.807 3.707 1 64.31 109 SER A CA 1
ATOM 874 C C . SER A 1 109 ? 33.844 -1.353 2.268 1 64.31 109 SER A C 1
ATOM 876 O O . SER A 1 109 ? 33.375 -0.248 2.025 1 64.31 109 SER A O 1
ATOM 878 N N . ASP A 1 110 ? 34.188 -2.164 1.359 1 60.81 110 ASP A N 1
ATOM 879 C CA . ASP A 1 110 ? 34 -1.843 -0.054 1 60.81 110 ASP A CA 1
ATOM 880 C C . ASP A 1 110 ? 32.531 -1.713 -0.408 1 60.81 110 ASP A C 1
ATOM 882 O O . ASP A 1 110 ? 32.125 -0.796 -1.133 1 60.81 110 ASP A O 1
ATOM 886 N N . MET A 1 111 ? 31.781 -2.574 0.141 1 64.19 111 MET A N 1
ATOM 887 C CA . MET A 1 111 ? 30.344 -2.566 -0.121 1 64.19 111 MET A CA 1
ATOM 888 C C . MET A 1 111 ? 29.703 -1.323 0.472 1 64.19 111 MET A C 1
ATOM 890 O O . MET A 1 111 ? 28.812 -0.728 -0.145 1 64.19 111 MET A O 1
ATOM 894 N N . GLU A 1 112 ? 30.109 -1.019 1.646 1 64 112 GLU A N 1
ATOM 895 C CA . GLU A 1 112 ? 29.609 0.19 2.303 1 64 112 GLU A CA 1
ATOM 896 C C . GLU A 1 112 ? 29.891 1.428 1.452 1 64 112 GLU A C 1
ATOM 898 O O . GLU A 1 112 ? 29.031 2.307 1.336 1 64 112 GLU A O 1
ATOM 903 N N . ILE A 1 113 ? 31.016 1.414 0.952 1 59.94 113 ILE A N 1
ATOM 904 C CA . ILE A 1 113 ? 31.406 2.547 0.122 1 59.94 113 ILE A CA 1
ATOM 905 C C . ILE A 1 113 ? 30.516 2.607 -1.121 1 59.94 113 ILE A C 1
ATOM 907 O O . ILE A 1 113 ? 30.031 3.68 -1.492 1 59.94 113 ILE A O 1
ATOM 911 N N . LEU A 1 114 ? 30.25 1.503 -1.65 1 58.31 114 LEU A N 1
ATOM 912 C CA . LEU A 1 114 ? 29.453 1.432 -2.867 1 58.31 114 LEU A CA 1
ATOM 913 C C . LEU A 1 114 ? 28.031 1.891 -2.604 1 58.31 114 LEU A C 1
ATOM 915 O O . LEU A 1 114 ? 27.453 2.631 -3.402 1 58.31 114 LEU A O 1
ATOM 919 N N . ILE A 1 115 ? 27.547 1.45 -1.49 1 59.03 115 ILE A N 1
ATOM 920 C CA . ILE A 1 115 ? 26.188 1.792 -1.093 1 59.03 115 ILE A CA 1
ATOM 921 C C . ILE A 1 115 ? 26.094 3.293 -0.825 1 59.03 115 ILE A C 1
ATOM 923 O O . ILE A 1 115 ? 25.141 3.945 -1.254 1 59.03 115 ILE A O 1
ATOM 927 N N . LYS A 1 116 ? 27.109 3.707 -0.046 1 58.75 116 LYS A N 1
ATOM 928 C CA . LYS A 1 116 ? 27.141 5.133 0.257 1 58.75 116 LYS A CA 1
ATOM 929 C C . LYS A 1 116 ? 27.188 5.969 -1.021 1 58.75 116 LYS A C 1
ATOM 931 O O . LYS A 1 116 ? 26.531 7.004 -1.117 1 58.75 116 LYS A O 1
ATOM 936 N N . CYS A 1 117 ? 27.953 5.508 -1.866 1 53.84 117 CYS A N 1
ATOM 937 C CA . CYS A 1 117 ? 28.062 6.215 -3.137 1 53.84 117 CYS A CA 1
ATOM 938 C C . CYS A 1 117 ? 26.719 6.215 -3.875 1 53.84 117 CYS A C 1
ATOM 940 O O . CYS A 1 117 ? 26.281 7.258 -4.367 1 53.84 117 CYS A O 1
ATOM 942 N N . ALA A 1 118 ? 26.25 5.121 -3.83 1 53.09 118 ALA A N 1
ATOM 943 C CA . ALA A 1 118 ? 24.969 4.973 -4.512 1 53.09 118 ALA A CA 1
ATOM 944 C C . ALA A 1 118 ? 23.906 5.859 -3.873 1 53.09 118 ALA A C 1
ATOM 946 O O . ALA A 1 118 ? 23.125 6.496 -4.574 1 53.09 118 ALA A O 1
ATOM 947 N N . MET A 1 119 ? 23.891 5.797 -2.582 1 54.16 119 MET A N 1
ATOM 948 C CA . MET A 1 119 ? 22.953 6.609 -1.828 1 54.16 119 MET A CA 1
ATOM 949 C C . MET A 1 119 ? 23.172 8.094 -2.088 1 54.16 119 MET A C 1
ATOM 951 O O . MET A 1 119 ? 22.219 8.867 -2.203 1 54.16 119 MET A O 1
ATOM 955 N N . ASN A 1 120 ? 24.375 8.484 -2.021 1 54.62 120 ASN A N 1
ATOM 956 C CA . ASN A 1 120 ? 24.719 9.875 -2.297 1 54.62 120 ASN A CA 1
ATOM 957 C C . ASN A 1 120 ? 24.281 10.297 -3.697 1 54.62 120 ASN A C 1
ATOM 959 O O . ASN A 1 120 ? 23.844 11.43 -3.898 1 54.62 120 ASN A O 1
ATOM 963 N N . LEU A 1 121 ? 24.5 9.477 -4.465 1 49.44 121 LEU A N 1
ATOM 964 C CA . LEU A 1 121 ? 24.094 9.75 -5.84 1 49.44 121 LEU A CA 1
ATOM 965 C C . LEU A 1 121 ? 22.578 9.883 -5.945 1 49.44 121 LEU A C 1
ATOM 967 O O . LEU A 1 121 ? 22.078 10.719 -6.703 1 49.44 121 LEU A O 1
ATOM 971 N N . ALA A 1 122 ? 22 9.148 -5.211 1 47.25 122 ALA A N 1
ATOM 972 C CA . ALA A 1 122 ? 20.547 9.172 -5.191 1 47.25 122 ALA A CA 1
ATOM 973 C C . ALA A 1 122 ? 20.031 10.43 -4.496 1 47.25 122 ALA A C 1
ATOM 975 O O . ALA A 1 122 ? 18.938 10.93 -4.824 1 47.25 122 ALA A O 1
ATOM 976 N N . LYS A 1 123 ? 20.625 10.875 -3.463 1 49.34 123 LYS A N 1
ATOM 977 C CA . LYS A 1 123 ? 20.234 12.07 -2.725 1 49.34 123 LYS A CA 1
ATOM 978 C C . LYS A 1 123 ? 20.625 13.336 -3.484 1 49.34 123 LYS A C 1
ATOM 980 O O . LYS A 1 123 ? 20.203 14.438 -3.131 1 49.34 123 LYS A O 1
ATOM 985 N N . SER A 1 124 ? 21.578 13.266 -4.375 1 42.31 124 SER A N 1
ATOM 986 C CA . SER A 1 124 ? 21.984 14.523 -4.984 1 42.31 124 SER A CA 1
ATOM 987 C C . SER A 1 124 ? 20.844 15.148 -5.781 1 42.31 124 SER A C 1
ATOM 989 O O . SER A 1 124 ? 20.312 14.531 -6.711 1 42.31 124 SER A O 1
ATOM 991 N N . PRO A 1 125 ? 20.109 16.062 -5.102 1 42.91 125 PRO A N 1
ATOM 992 C CA . PRO A 1 125 ? 19.25 16.922 -5.902 1 42.91 125 PRO A CA 1
ATOM 993 C C . PRO A 1 125 ? 19.891 17.328 -7.23 1 42.91 125 PRO A C 1
ATOM 995 O O . PRO A 1 125 ? 21.109 17.359 -7.348 1 42.91 125 PRO A O 1
ATOM 998 N N . GLU A 1 126 ? 19.094 17.266 -8.438 1 33.81 126 GLU A N 1
ATOM 999 C CA . GLU A 1 126 ? 19.688 18.219 -9.375 1 33.81 126 GLU A CA 1
ATOM 1000 C C . GLU A 1 126 ? 20.156 19.484 -8.664 1 33.81 126 GLU A C 1
ATOM 1002 O O . GLU A 1 126 ? 19.547 19.906 -7.676 1 33.81 126 GLU A O 1
ATOM 1007 N N . MET B 1 1 ? -62.688 17.172 -11.922 1 35.81 1 MET B N 1
ATOM 1008 C CA . MET B 1 1 ? -61.969 16.516 -10.828 1 35.81 1 MET B CA 1
ATOM 1009 C C . MET B 1 1 ? -61.031 15.461 -11.359 1 35.81 1 MET B C 1
ATOM 1011 O O . MET B 1 1 ? -61.406 14.312 -11.578 1 35.81 1 MET B O 1
ATOM 1015 N N . GLU B 1 2 ? -60.188 15.82 -12.367 1 40.41 2 GLU B N 1
ATOM 1016 C CA . GLU B 1 2 ? -59.219 14.953 -13.008 1 40.41 2 GLU B CA 1
ATOM 1017 C C . GLU B 1 2 ? -58.156 14.469 -12.016 1 40.41 2 GLU B C 1
ATOM 1019 O O . GLU B 1 2 ? -57.594 15.266 -11.266 1 40.41 2 GLU B O 1
ATOM 1024 N N . SER B 1 3 ? -58.344 13.242 -11.539 1 41.03 3 SER B N 1
ATOM 1025 C CA . SER B 1 3 ? -57.375 12.508 -10.711 1 41.03 3 SER B CA 1
ATOM 1026 C C . SER B 1 3 ? -56 12.516 -11.328 1 41.03 3 SER B C 1
ATOM 1028 O O . SER B 1 3 ? -55.812 12.055 -12.461 1 41.03 3 SER B O 1
ATOM 1030 N N . LYS B 1 4 ? -55.188 13.547 -11.07 1 37.91 4 LYS B N 1
ATOM 1031 C CA . LYS B 1 4 ? -53.781 13.516 -11.438 1 37.91 4 LYS B CA 1
ATOM 1032 C C . LYS B 1 4 ? -53.094 12.258 -10.898 1 37.91 4 LYS B C 1
ATOM 1034 O O . LYS B 1 4 ? -53.062 12.031 -9.688 1 37.91 4 LYS B O 1
ATOM 1039 N N . ALA B 1 5 ? -53.25 11.109 -11.688 1 40.06 5 ALA B N 1
ATOM 1040 C CA . ALA B 1 5 ? -52.406 9.938 -11.422 1 40.06 5 ALA B CA 1
ATOM 1041 C C . ALA B 1 5 ? -50.969 10.336 -11.117 1 40.06 5 ALA B C 1
ATOM 1043 O O . ALA B 1 5 ? -50.375 11.094 -11.875 1 40.06 5 ALA B O 1
ATOM 1044 N N . ASN B 1 6 ? -50.594 10.516 -9.859 1 38.03 6 ASN B N 1
ATOM 1045 C CA . ASN B 1 6 ? -49.219 10.609 -9.367 1 38.03 6 ASN B CA 1
ATOM 1046 C C . ASN B 1 6 ? -48.312 9.547 -9.992 1 38.03 6 ASN B C 1
ATOM 1048 O O . ASN B 1 6 ? -48.406 8.375 -9.617 1 38.03 6 ASN B O 1
ATOM 1052 N N . THR B 1 7 ? -48.25 9.438 -11.312 1 39.53 7 THR B N 1
ATOM 1053 C CA . THR B 1 7 ? -47.219 8.547 -11.867 1 39.53 7 THR B CA 1
ATOM 1054 C C . THR B 1 7 ? -45.875 8.812 -11.219 1 39.53 7 THR B C 1
ATOM 1056 O O . THR B 1 7 ? -45.25 9.859 -11.438 1 39.53 7 THR B O 1
ATOM 1059 N N . HIS B 1 8 ? -45.781 8.516 -9.898 1 39.56 8 HIS B N 1
ATOM 1060 C CA . HIS B 1 8 ? -44.406 8.453 -9.367 1 39.56 8 HIS B CA 1
ATOM 1061 C C . HIS B 1 8 ? -43.5 7.676 -10.297 1 39.56 8 HIS B C 1
ATOM 1063 O O . HIS B 1 8 ? -43.688 6.477 -10.508 1 39.56 8 HIS B O 1
ATOM 1069 N N . LYS B 1 9 ? -43.094 8.148 -11.422 1 37.31 9 LYS B N 1
ATOM 1070 C CA . LYS B 1 9 ? -42 7.547 -12.156 1 37.31 9 LYS B CA 1
ATOM 1071 C C . LYS B 1 9 ? -40.875 7.121 -11.211 1 37.31 9 LYS B C 1
ATOM 1073 O O . LYS B 1 9 ? -40.312 7.953 -10.5 1 37.31 9 LYS B O 1
ATOM 1078 N N . GLY B 1 10 ? -41.094 5.941 -10.477 1 36.81 10 GLY B N 1
ATOM 1079 C CA . GLY B 1 10 ? -39.969 5.316 -9.781 1 36.81 10 GLY B CA 1
ATOM 1080 C C . GLY B 1 10 ? -38.656 5.453 -10.516 1 36.81 10 GLY B C 1
ATOM 1081 O O . GLY B 1 10 ? -38.5 4.953 -11.633 1 36.81 10 GLY B O 1
ATOM 1082 N N . GLU B 1 11 ? -38.156 6.645 -10.742 1 39.75 11 GLU B N 1
ATOM 1083 C CA . GLU B 1 11 ? -36.781 6.676 -11.242 1 39.75 11 GLU B CA 1
ATOM 1084 C C . GLU B 1 11 ? -35.969 5.516 -10.68 1 39.75 11 GLU B C 1
ATOM 1086 O O . GLU B 1 11 ? -35.875 5.328 -9.461 1 39.75 11 GLU B O 1
ATOM 1091 N N . SER B 1 12 ? -36.094 4.375 -11.305 1 37.88 12 SER B N 1
ATOM 1092 C CA . SER B 1 12 ? -35.281 3.195 -10.984 1 37.88 12 SER B CA 1
ATOM 1093 C C . SER B 1 12 ? -33.969 3.586 -10.359 1 37.88 12 SER B C 1
ATOM 1095 O O . SER B 1 12 ? -33.281 4.484 -10.859 1 37.88 12 SER B O 1
ATOM 1097 N N . ARG B 1 13 ? -33.781 3.705 -9.078 1 41 13 ARG B N 1
ATOM 1098 C CA . ARG B 1 13 ? -32.469 3.783 -8.469 1 41 13 ARG B CA 1
ATOM 1099 C C . ARG B 1 13 ? -31.406 3.201 -9.398 1 41 13 ARG B C 1
ATOM 1101 O O . ARG B 1 13 ? -31.562 2.088 -9.906 1 41 13 ARG B O 1
ATOM 1108 N N . LYS B 1 14 ? -31.047 3.98 -10.414 1 41.59 14 LYS B N 1
ATOM 1109 C CA . LYS B 1 14 ? -29.922 3.49 -11.188 1 41.59 14 LYS B CA 1
ATOM 1110 C C . LYS B 1 14 ? -29.172 2.391 -10.445 1 41.59 14 LYS B C 1
ATOM 1112 O O . LYS B 1 14 ? -28.719 2.596 -9.312 1 41.59 14 LYS B O 1
ATOM 1117 N N . CYS B 1 15 ? -29.688 1.258 -10.555 1 39.47 15 CYS B N 1
ATOM 1118 C CA . CYS B 1 15 ? -28.969 0.096 -10.039 1 39.47 15 CYS B CA 1
ATOM 1119 C C . CYS B 1 15 ? -27.469 0.371 -9.961 1 39.47 15 CYS B C 1
ATOM 1121 O O . CYS B 1 15 ? -26.875 0.834 -10.93 1 39.47 15 CYS B O 1
ATOM 1123 N N . ARG B 1 16 ? -26.984 0.934 -8.945 1 43.06 16 ARG B N 1
ATOM 1124 C CA . ARG B 1 16 ? -25.531 0.993 -8.789 1 43.06 16 ARG B CA 1
ATOM 1125 C C . ARG B 1 16 ? -24.859 -0.166 -9.516 1 43.06 16 ARG B C 1
ATOM 1127 O O . ARG B 1 16 ? -24.891 -1.305 -9.039 1 43.06 16 ARG B O 1
ATOM 1134 N N . ARG B 1 17 ? -25.312 -0.48 -10.805 1 47.19 17 ARG B N 1
ATOM 1135 C CA . ARG B 1 17 ? -24.438 -1.417 -11.516 1 47.19 17 ARG B CA 1
ATOM 1136 C C . ARG B 1 17 ? -23.016 -1.333 -11.008 1 47.19 17 ARG B C 1
ATOM 1138 O O . ARG B 1 17 ? -22.5 -0.24 -10.766 1 47.19 17 ARG B O 1
ATOM 1145 N N . ASN B 1 18 ? -22.562 -2.426 -10.375 1 54.28 18 ASN B N 1
ATOM 1146 C CA . ASN B 1 18 ? -21.234 -2.594 -9.797 1 54.28 18 ASN B CA 1
ATOM 1147 C C . ASN B 1 18 ? -20.156 -2.025 -10.711 1 54.28 18 ASN B C 1
ATOM 1149 O O . ASN B 1 18 ? -19.688 -2.701 -11.633 1 54.28 18 ASN B O 1
ATOM 1153 N N . VAL B 1 19 ? -20.312 -0.827 -11.258 1 62.88 19 VAL B N 1
ATOM 1154 C CA . VAL B 1 19 ? -19.344 -0.164 -12.133 1 62.88 19 VAL B CA 1
ATOM 1155 C C . VAL B 1 19 ? -17.938 -0.428 -11.633 1 62.88 19 VAL B C 1
ATOM 1157 O O . VAL B 1 19 ? -17.656 -0.328 -10.43 1 62.88 19 VAL B O 1
ATOM 1160 N N . GLN B 1 20 ? -17.359 -1.15 -12.484 1 71.75 20 GLN B N 1
ATOM 1161 C CA . GLN B 1 20 ? -15.93 -1.398 -12.289 1 71.75 20 GLN B CA 1
ATOM 1162 C C . GLN B 1 20 ? -15.18 -0.1 -12.016 1 71.75 20 GLN B C 1
ATOM 1164 O O . GLN B 1 20 ? -15.484 0.938 -12.602 1 71.75 20 GLN B O 1
ATOM 1169 N N . ASN B 1 21 ? -14.547 -0.04 -10.922 1 87.25 21 ASN B N 1
ATOM 1170 C CA . ASN B 1 21 ? -13.602 1.015 -10.578 1 87.25 21 ASN B CA 1
ATOM 1171 C C . ASN B 1 21 ? -12.234 0.768 -11.211 1 87.25 21 ASN B C 1
ATOM 1173 O O . ASN B 1 21 ? -11.648 -0.3 -11.031 1 87.25 21 ASN B O 1
ATOM 1177 N N . ASP B 1 22 ? -11.852 1.634 -12.125 1 93 22 ASP B N 1
ATOM 1178 C CA . ASP B 1 22 ? -10.625 1.448 -12.891 1 93 22 ASP B CA 1
ATOM 1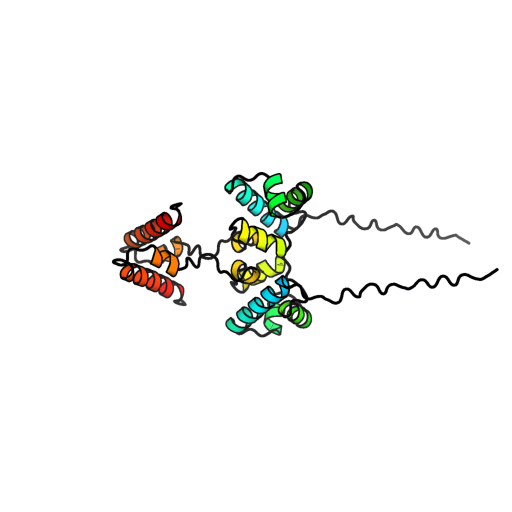179 C C . ASP B 1 22 ? -9.453 1.103 -11.977 1 93 22 ASP B C 1
ATOM 1181 O O . ASP B 1 22 ? -8.617 0.262 -12.32 1 93 22 ASP B O 1
ATOM 1185 N N . LEU B 1 23 ? -9.406 1.766 -10.898 1 96 23 LEU B N 1
ATOM 1186 C CA . LEU B 1 23 ? -8.336 1.472 -9.945 1 96 23 LEU B CA 1
ATOM 1187 C C . LEU B 1 23 ? -8.43 0.035 -9.445 1 96 23 LEU B C 1
ATOM 1189 O O . LEU B 1 23 ? -7.43 -0.679 -9.391 1 96 23 LEU B O 1
ATOM 1193 N N . TYR B 1 24 ? -9.633 -0.4 -9.117 1 96.5 24 TYR B N 1
ATOM 1194 C CA . TYR B 1 24 ? -9.828 -1.746 -8.594 1 96.5 24 TYR B CA 1
ATOM 1195 C C . TYR B 1 24 ? -9.5 -2.797 -9.648 1 96.5 24 TYR B C 1
ATOM 1197 O O . TYR B 1 24 ? -8.977 -3.865 -9.32 1 96.5 24 TYR B O 1
ATOM 1205 N N . VAL B 1 25 ? -9.836 -2.467 -10.867 1 96.94 25 VAL B N 1
ATOM 1206 C CA . VAL B 1 25 ? -9.547 -3.396 -11.953 1 96.94 25 VAL B CA 1
ATOM 1207 C C . VAL B 1 25 ? -8.039 -3.596 -12.078 1 96.94 25 VAL B C 1
ATOM 1209 O O . VAL B 1 25 ? -7.566 -4.727 -12.203 1 96.94 25 VAL B O 1
ATOM 1212 N N . GLU B 1 26 ? -7.305 -2.498 -12.078 1 97.44 26 GLU B N 1
ATOM 1213 C CA . GLU B 1 26 ? -5.852 -2.58 -12.188 1 97.44 26 GLU B CA 1
ATOM 1214 C C . GLU B 1 26 ? -5.246 -3.32 -11 1 97.44 26 GLU B C 1
ATOM 1216 O O . GLU B 1 26 ? -4.348 -4.148 -11.164 1 97.44 26 GLU B O 1
ATOM 1221 N N . ILE B 1 27 ? -5.73 -3.014 -9.852 1 97.62 27 ILE B N 1
ATOM 1222 C CA . ILE B 1 27 ? -5.266 -3.693 -8.648 1 97.62 27 ILE B CA 1
ATOM 1223 C C . ILE B 1 27 ? -5.562 -5.188 -8.75 1 97.62 27 ILE B C 1
ATOM 1225 O O . ILE B 1 27 ? -4.707 -6.02 -8.445 1 97.62 27 ILE B O 1
ATOM 1229 N N . GLY B 1 28 ? -6.785 -5.492 -9.133 1 97.88 28 GLY B N 1
ATOM 1230 C CA . GLY B 1 28 ? -7.184 -6.879 -9.297 1 97.88 28 GLY B CA 1
ATOM 1231 C C . GLY B 1 28 ? -6.309 -7.645 -10.266 1 97.88 28 GLY B C 1
ATOM 1232 O O . GLY B 1 28 ? -5.961 -8.805 -10.016 1 97.88 28 GLY B O 1
ATOM 1233 N N . LYS B 1 29 ? -5.98 -7.051 -11.375 1 97.5 29 LYS B N 1
ATOM 1234 C CA . LYS B 1 29 ? -5.098 -7.668 -12.359 1 97.5 29 LYS B CA 1
ATOM 1235 C C . LYS B 1 29 ? -3.74 -8.008 -11.75 1 97.5 29 LYS B C 1
ATOM 1237 O O . LYS B 1 29 ? -3.213 -9.102 -11.961 1 97.5 29 LYS B O 1
ATOM 1242 N N . ARG B 1 30 ? -3.156 -7.074 -11.031 1 96.81 30 ARG B N 1
ATOM 1243 C CA . ARG B 1 30 ? -1.848 -7.289 -10.422 1 96.81 30 ARG B CA 1
ATOM 1244 C C . ARG B 1 30 ? -1.921 -8.336 -9.32 1 96.81 30 ARG B C 1
ATOM 1246 O O . ARG B 1 30 ? -0.974 -9.102 -9.117 1 96.81 30 ARG B O 1
ATOM 1253 N N . LEU B 1 31 ? -3.018 -8.336 -8.633 1 97.75 31 LEU B N 1
ATOM 1254 C CA . LEU B 1 31 ? -3.24 -9.367 -7.625 1 97.75 31 LEU B CA 1
ATOM 1255 C C . LEU B 1 31 ? -3.268 -10.758 -8.258 1 97.75 31 LEU B C 1
ATOM 1257 O O . LEU B 1 31 ? -2.668 -11.695 -7.73 1 97.75 31 LEU B O 1
ATOM 1261 N N . ARG B 1 32 ? -3.945 -10.852 -9.375 1 97.62 32 ARG B N 1
ATOM 1262 C CA . ARG B 1 32 ? -4.012 -12.117 -10.109 1 97.62 32 ARG B CA 1
ATOM 1263 C C . ARG B 1 32 ? -2.625 -12.547 -10.578 1 97.62 32 ARG B C 1
ATOM 1265 O O . ARG B 1 32 ? -2.242 -13.703 -10.406 1 97.62 32 ARG B O 1
ATOM 1272 N N . ILE B 1 33 ? -1.922 -11.617 -11.148 1 96.56 33 ILE B N 1
ATOM 1273 C CA . ILE B 1 33 ? -0.571 -11.891 -11.625 1 96.56 33 ILE B CA 1
ATOM 1274 C C . ILE B 1 33 ? 0.291 -12.398 -10.469 1 96.56 33 ILE B C 1
ATOM 1276 O O . ILE B 1 33 ? 0.983 -13.406 -10.609 1 96.56 33 ILE B O 1
ATOM 1280 N N . SER B 1 34 ? 0.24 -11.742 -9.352 1 93.31 34 SER B N 1
ATOM 1281 C CA . SER B 1 34 ? 1.022 -12.125 -8.18 1 93.31 34 SER B CA 1
ATOM 1282 C C . SER B 1 34 ? 0.607 -13.492 -7.66 1 93.31 34 SER B C 1
ATOM 1284 O O . SER B 1 34 ? 1.455 -14.297 -7.266 1 93.31 34 SER B O 1
ATOM 1286 N N . ARG B 1 35 ? -0.663 -13.672 -7.617 1 96.25 35 ARG B N 1
ATOM 1287 C CA . ARG B 1 35 ? -1.174 -14.969 -7.172 1 96.25 35 ARG B CA 1
ATOM 1288 C C . ARG B 1 35 ? -0.613 -16.094 -8.023 1 96.25 35 ARG B C 1
ATOM 1290 O O . ARG B 1 35 ? -0.17 -17.125 -7.492 1 96.25 35 ARG B O 1
ATOM 1297 N N . ILE B 1 36 ? -0.674 -15.906 -9.352 1 96.06 36 ILE B N 1
ATOM 1298 C CA . ILE B 1 36 ? -0.203 -16.906 -10.297 1 96.06 36 ILE B CA 1
ATOM 1299 C C . ILE B 1 36 ? 1.3 -17.109 -10.125 1 96.06 36 ILE B C 1
ATOM 1301 O O . ILE B 1 36 ? 1.777 -18.25 -10.125 1 96.06 36 ILE B O 1
ATOM 1305 N N . GLU B 1 37 ? 2.055 -16.078 -9.945 1 91.69 37 GLU B N 1
ATOM 1306 C CA . GLU B 1 37 ? 3.498 -16.156 -9.734 1 91.69 37 GLU B CA 1
ATOM 1307 C C . GLU B 1 37 ? 3.83 -16.938 -8.469 1 91.69 37 GLU B C 1
ATOM 1309 O O . GLU B 1 37 ? 4.852 -17.625 -8.414 1 91.69 37 GLU B O 1
ATOM 1314 N N . LEU B 1 38 ? 2.994 -16.844 -7.488 1 91.5 38 LEU B N 1
ATOM 1315 C CA . LEU B 1 38 ? 3.203 -17.531 -6.215 1 91.5 38 LEU B CA 1
ATOM 1316 C C . LEU B 1 38 ? 2.629 -18.938 -6.25 1 91.5 38 LEU B C 1
ATOM 1318 O O . LEU B 1 38 ? 2.697 -19.672 -5.258 1 91.5 38 LEU B O 1
ATOM 1322 N N . ASN B 1 39 ? 1.959 -19.266 -7.406 1 95.5 39 ASN B N 1
ATOM 1323 C CA . ASN B 1 39 ? 1.396 -20.594 -7.66 1 95.5 39 ASN B CA 1
ATOM 1324 C C . ASN B 1 39 ? 0.233 -20.891 -6.719 1 95.5 39 ASN B C 1
ATOM 1326 O O . ASN B 1 39 ? 0.128 -22 -6.195 1 95.5 39 ASN B O 1
ATOM 1330 N N . TYR B 1 40 ? -0.546 -19.969 -6.402 1 96.44 40 TYR B N 1
ATOM 1331 C CA . TYR B 1 40 ? -1.754 -20.156 -5.605 1 96.44 40 TYR B CA 1
ATOM 1332 C C . TYR B 1 40 ? -2.99 -20.234 -6.496 1 96.44 40 TYR B C 1
ATOM 1334 O O . TYR B 1 40 ? -3.053 -19.562 -7.527 1 96.44 40 TYR B O 1
ATOM 1342 N N . THR B 1 41 ? -3.934 -20.984 -6.059 1 97.69 41 THR B N 1
ATOM 1343 C CA . THR B 1 41 ? -5.262 -20.922 -6.664 1 97.69 41 THR B CA 1
ATOM 1344 C C . THR B 1 41 ? -6.082 -19.781 -6.074 1 97.69 41 THR B C 1
ATOM 1346 O O . THR B 1 41 ? -5.676 -19.172 -5.086 1 97.69 41 THR B O 1
ATOM 1349 N N . GLN B 1 42 ? -7.223 -19.547 -6.723 1 97.56 42 GLN B N 1
ATOM 1350 C CA . GLN B 1 42 ? -8.109 -18.516 -6.188 1 97.56 42 GLN B CA 1
ATOM 1351 C C . GLN B 1 42 ? -8.602 -18.891 -4.797 1 97.56 42 GLN B C 1
ATOM 1353 O O . GLN B 1 42 ? -8.719 -18.031 -3.92 1 97.56 42 GLN B O 1
ATOM 1358 N N . GLU B 1 43 ? -8.883 -20.141 -4.621 1 97.88 43 GLU B N 1
ATOM 1359 C CA . GLU B 1 43 ? -9.375 -20.625 -3.34 1 97.88 43 GLU B CA 1
ATOM 1360 C C . GLU B 1 43 ? -8.328 -20.469 -2.246 1 97.88 43 GLU B C 1
ATOM 1362 O O . GLU B 1 43 ? -8.641 -20.031 -1.133 1 97.88 43 GLU B O 1
ATOM 1367 N N . GLN B 1 44 ? -7.109 -20.812 -2.551 1 97.88 44 GLN B N 1
ATOM 1368 C CA . GLN B 1 44 ? -6.012 -20.656 -1.602 1 97.88 44 GLN B CA 1
ATOM 1369 C C . GLN B 1 44 ? -5.789 -19.203 -1.235 1 97.88 44 GLN B C 1
ATOM 1371 O O . GLN B 1 44 ? -5.602 -18.859 -0.062 1 97.88 44 GLN B O 1
ATOM 1376 N N . MET B 1 45 ? -5.777 -18.344 -2.184 1 97.81 45 MET B N 1
ATOM 1377 C CA . MET B 1 45 ? -5.613 -16.922 -1.953 1 97.81 45 MET B CA 1
ATOM 1378 C C . MET B 1 45 ? -6.738 -16.375 -1.08 1 97.81 45 MET B C 1
ATOM 1380 O O . MET B 1 45 ? -6.496 -15.57 -0.177 1 97.81 45 MET B O 1
ATOM 1384 N N . ALA B 1 46 ? -7.918 -16.781 -1.38 1 98.12 46 ALA B N 1
ATOM 1385 C CA . ALA B 1 46 ? -9.094 -16.359 -0.618 1 98.12 46 ALA B CA 1
ATOM 1386 C C . ALA B 1 46 ? -8.953 -16.75 0.853 1 98.12 46 ALA B C 1
ATOM 1388 O O . ALA B 1 46 ? -9.273 -15.945 1.741 1 98.12 46 ALA B O 1
ATOM 1389 N N . GLU B 1 47 ? -8.555 -17.906 1.073 1 97.88 47 GLU B N 1
ATOM 1390 C CA . GLU B 1 47 ? -8.344 -18.391 2.438 1 97.88 47 GLU B CA 1
ATOM 1391 C C . GLU B 1 47 ? -7.312 -17.547 3.17 1 97.88 47 GLU B C 1
ATOM 1393 O O . GLU B 1 47 ? -7.527 -17.141 4.316 1 97.88 47 GLU B O 1
ATOM 1398 N N . ILE B 1 48 ? -6.195 -17.25 2.527 1 96.88 48 ILE B N 1
ATOM 1399 C CA . ILE B 1 48 ? -5.133 -16.438 3.109 1 96.88 48 ILE B CA 1
ATOM 1400 C C . ILE B 1 48 ? -5.68 -15.055 3.463 1 96.88 48 ILE B C 1
ATOM 1402 O O . ILE B 1 48 ? -5.359 -14.5 4.52 1 96.88 48 ILE B O 1
ATOM 1406 N N . LEU B 1 49 ? -6.512 -14.578 2.619 1 97.38 49 LEU B N 1
ATOM 1407 C CA . LEU B 1 49 ? -7.047 -13.234 2.785 1 97.38 49 LEU B CA 1
ATOM 1408 C C . LEU B 1 49 ? -8.32 -13.258 3.627 1 97.38 49 LEU B C 1
ATOM 1410 O O . LEU B 1 49 ? -8.969 -12.227 3.805 1 97.38 49 LEU B O 1
ATOM 1414 N N . GLU B 1 50 ? -8.703 -14.414 4.059 1 97.12 50 GLU B N 1
ATOM 1415 C CA . GLU B 1 50 ? -9.852 -14.602 4.938 1 97.12 50 GLU B CA 1
ATOM 1416 C C . GLU B 1 50 ? -11.133 -14.109 4.281 1 97.12 50 GLU B C 1
ATOM 1418 O O . GLU B 1 50 ? -11.898 -13.352 4.891 1 97.12 50 GLU B O 1
ATOM 1423 N N . MET B 1 51 ? -11.336 -14.5 3.137 1 96.88 51 MET B N 1
ATOM 1424 C CA . MET B 1 51 ? -12.555 -14.18 2.404 1 96.88 51 MET B CA 1
ATOM 1425 C C . MET B 1 51 ? -13.023 -15.375 1.581 1 96.88 51 MET B C 1
ATOM 1427 O O . MET B 1 51 ? -12.289 -16.359 1.425 1 96.88 51 MET B O 1
ATOM 1431 N N . SER B 1 52 ? -14.227 -15.297 1.107 1 97.5 52 SER B N 1
ATOM 1432 C CA . SER B 1 52 ? -14.742 -16.375 0.268 1 97.5 52 SER B CA 1
ATOM 1433 C C . SER B 1 52 ? -14.133 -16.328 -1.129 1 97.5 52 SER B C 1
ATOM 1435 O O . SER B 1 52 ? -13.758 -15.258 -1.611 1 97.5 52 SER B O 1
ATOM 1437 N N . SER B 1 53 ? -14.078 -17.484 -1.743 1 97.38 53 SER B N 1
ATOM 1438 C CA . SER B 1 53 ? -13.57 -17.562 -3.107 1 97.38 53 SER B CA 1
ATOM 1439 C C . SER B 1 53 ? -14.398 -16.703 -4.059 1 97.38 53 SER B C 1
ATOM 1441 O O . SER B 1 53 ? -13.859 -16.094 -4.977 1 97.38 53 SER B O 1
ATOM 1443 N N . ALA B 1 54 ? -15.672 -16.656 -3.814 1 97.19 54 ALA B N 1
ATOM 1444 C CA . ALA B 1 54 ? -16.547 -15.844 -4.645 1 97.19 54 ALA B CA 1
ATOM 1445 C C . ALA B 1 54 ? -16.188 -14.359 -4.535 1 97.19 54 ALA B C 1
ATOM 1447 O O . ALA B 1 54 ? -16.141 -13.656 -5.547 1 97.19 54 ALA B O 1
ATOM 1448 N N . TYR B 1 55 ? -16 -13.953 -3.336 1 97.06 55 TYR B N 1
ATOM 1449 C CA . TYR B 1 55 ? -15.641 -12.555 -3.105 1 97.06 55 TYR B CA 1
ATOM 1450 C C . TYR B 1 55 ? -14.273 -12.242 -3.693 1 97.06 55 TYR B C 1
ATOM 1452 O O . TYR B 1 55 ? -14.086 -11.203 -4.32 1 97.06 55 TYR B O 1
ATOM 1460 N N . TYR B 1 56 ? -13.375 -13.18 -3.467 1 98 56 TYR B N 1
ATOM 1461 C CA . TYR B 1 56 ? -12.039 -13 -4.02 1 98 56 TYR B CA 1
ATOM 1462 C C . TYR B 1 56 ? -12.094 -12.844 -5.535 1 98 56 TYR B C 1
ATOM 1464 O O . TYR B 1 56 ? -11.391 -12 -6.102 1 98 56 TYR B O 1
ATOM 1472 N N . GLY B 1 57 ? -12.867 -13.625 -6.207 1 97.19 57 GLY B N 1
ATOM 1473 C CA . GLY B 1 57 ? -13.047 -13.477 -7.641 1 97.19 57 GLY B CA 1
ATOM 1474 C C . GLY B 1 57 ? -13.492 -12.086 -8.055 1 97.19 57 GLY B C 1
ATOM 1475 O O . GLY B 1 57 ? -13.008 -11.547 -9.047 1 97.19 57 GLY B O 1
ATOM 1476 N N . LYS B 1 58 ? -14.367 -11.516 -7.27 1 97 58 LYS B N 1
ATOM 1477 C CA . LYS B 1 58 ? -14.852 -10.164 -7.539 1 97 58 LYS B CA 1
ATOM 1478 C C . LYS B 1 58 ? -13.742 -9.133 -7.352 1 97 58 LYS B C 1
ATOM 1480 O O . LYS B 1 58 ? -13.688 -8.125 -8.062 1 97 58 LYS B O 1
ATOM 1485 N N . VAL B 1 59 ? -12.914 -9.375 -6.43 1 97.12 59 VAL B N 1
ATOM 1486 C CA . VAL B 1 59 ? -11.773 -8.492 -6.176 1 97.12 59 VAL B CA 1
ATOM 1487 C C . VAL B 1 59 ? -10.836 -8.5 -7.379 1 97.12 59 VAL B C 1
ATOM 1489 O O . VAL B 1 59 ? -10.438 -7.445 -7.879 1 97.12 59 VAL B O 1
ATOM 1492 N N . GLU B 1 60 ? -10.547 -9.672 -7.875 1 97.5 60 GLU B N 1
ATOM 1493 C CA . GLU B 1 60 ? -9.625 -9.781 -9 1 97.5 60 GLU B CA 1
ATOM 1494 C C . GLU B 1 60 ? -10.219 -9.148 -10.258 1 97.5 60 GLU B C 1
ATOM 1496 O O . GLU B 1 60 ? -9.477 -8.711 -11.148 1 97.5 60 GLU B O 1
ATOM 1501 N N . ARG B 1 61 ? -11.516 -9.07 -10.258 1 95.94 61 ARG B N 1
ATOM 1502 C CA . ARG B 1 61 ? -12.195 -8.508 -11.422 1 95.94 61 ARG B CA 1
ATOM 1503 C C . ARG B 1 61 ? -12.445 -7.012 -11.234 1 95.94 61 ARG B C 1
ATOM 1505 O O . ARG B 1 61 ? -12.953 -6.344 -12.141 1 95.94 61 ARG B O 1
ATOM 1512 N N . GLY B 1 62 ? -12.141 -6.465 -10.125 1 96.5 62 GLY B N 1
ATOM 1513 C CA . GLY B 1 62 ? -12.242 -5.035 -9.875 1 96.5 62 GLY B CA 1
ATOM 1514 C C . GLY B 1 62 ? -13.633 -4.602 -9.445 1 96.5 62 GLY B C 1
ATOM 1515 O O . GLY B 1 62 ? -13.945 -3.41 -9.453 1 96.5 62 GLY B O 1
ATOM 1516 N N . LEU B 1 63 ? -14.469 -5.508 -9.109 1 95 63 LEU B N 1
ATOM 1517 C CA . LEU B 1 63 ? -15.812 -5.188 -8.648 1 95 63 LEU B CA 1
ATOM 1518 C C . LEU B 1 63 ? -15.789 -4.711 -7.195 1 95 63 LEU B C 1
ATOM 1520 O O . LEU B 1 63 ? -16.641 -3.914 -6.785 1 95 63 LEU B O 1
ATOM 1524 N N . HIS B 1 64 ? -14.844 -5.195 -6.48 1 94.94 64 HIS B N 1
ATOM 1525 C CA . HIS B 1 64 ? -14.602 -4.773 -5.105 1 94.94 64 HIS B CA 1
ATOM 1526 C C . HIS B 1 64 ? -13.125 -4.477 -4.867 1 94.94 64 HIS B C 1
ATOM 1528 O O . HIS B 1 64 ? -12.258 -5.059 -5.523 1 94.94 64 HIS B O 1
ATOM 1534 N N . GLY B 1 65 ? -12.922 -3.557 -4.004 1 94.44 65 GLY B N 1
ATOM 1535 C CA . GLY B 1 65 ? -11.555 -3.291 -3.596 1 94.44 65 GLY B CA 1
ATOM 1536 C C . GLY B 1 65 ? -11.117 -4.117 -2.4 1 94.44 65 GLY B C 1
ATOM 1537 O O . GLY B 1 65 ? -11.922 -4.82 -1.796 1 94.44 65 GLY B O 1
ATOM 1538 N N . LEU B 1 66 ? -9.828 -4.055 -2.084 1 96.62 66 LEU B N 1
ATOM 1539 C CA . LEU B 1 66 ? -9.266 -4.641 -0.871 1 96.62 66 LEU B CA 1
ATOM 1540 C C . LEU B 1 66 ? -9.312 -3.643 0.282 1 96.62 66 LEU B C 1
ATOM 1542 O O . LEU B 1 66 ? -9.078 -2.449 0.086 1 96.62 66 LEU B O 1
ATOM 1546 N N . SER B 1 67 ? -9.641 -4.148 1.41 1 95.56 67 SER B N 1
ATOM 1547 C CA . SER B 1 67 ? -9.539 -3.295 2.59 1 95.56 67 SER B CA 1
ATOM 1548 C C . SER B 1 67 ? -8.086 -3.096 3.008 1 95.56 67 SER B C 1
ATOM 1550 O O . SER B 1 67 ? -7.203 -3.832 2.564 1 95.56 67 SER B O 1
ATOM 1552 N N . LEU B 1 68 ? -7.844 -2.135 3.863 1 97.25 68 LEU B N 1
ATOM 1553 C CA . LEU B 1 68 ? -6.5 -1.9 4.387 1 97.25 68 LEU B CA 1
ATOM 1554 C C . LEU B 1 68 ? -5.988 -3.125 5.137 1 97.25 68 LEU B C 1
ATOM 1556 O O . LEU B 1 68 ? -4.812 -3.477 5.031 1 97.25 68 LEU B O 1
ATOM 1560 N N . GLU B 1 69 ? -6.863 -3.77 5.863 1 96.56 69 GLU B N 1
ATOM 1561 C CA . GLU B 1 69 ? -6.504 -4.98 6.598 1 96.56 69 GLU B CA 1
ATOM 1562 C C . GLU B 1 69 ? -6.012 -6.074 5.652 1 96.56 69 GLU B C 1
ATOM 1564 O O . GLU B 1 69 ? -5.031 -6.762 5.945 1 96.56 69 GLU B O 1
ATOM 1569 N N . LYS B 1 70 ? -6.676 -6.195 4.559 1 97.5 70 LYS B N 1
ATOM 1570 C CA . LYS B 1 70 ? -6.305 -7.234 3.6 1 97.5 70 LYS B CA 1
ATOM 1571 C C . LYS B 1 70 ? -4.988 -6.895 2.908 1 97.5 70 LYS B C 1
ATOM 1573 O O . LYS B 1 70 ? -4.188 -7.785 2.613 1 97.5 70 LYS B O 1
ATOM 1578 N N . LEU B 1 71 ? -4.801 -5.609 2.664 1 97.69 71 LEU B N 1
ATOM 1579 C CA . LEU B 1 71 ? -3.521 -5.195 2.098 1 97.69 71 LEU B CA 1
ATOM 1580 C C . LEU B 1 71 ? -2.369 -5.574 3.021 1 97.69 71 LEU B C 1
ATOM 1582 O O . LEU B 1 71 ? -1.322 -6.031 2.561 1 97.69 71 LEU B O 1
ATOM 1586 N N . VAL B 1 72 ? -2.562 -5.406 4.266 1 96.88 72 VAL B N 1
ATOM 1587 C CA . VAL B 1 72 ? -1.545 -5.758 5.25 1 96.88 72 VAL B CA 1
ATOM 1588 C C . VAL B 1 72 ? -1.305 -7.266 5.227 1 96.88 72 VAL B C 1
ATOM 1590 O O . VAL B 1 72 ? -0.16 -7.719 5.289 1 96.88 72 VAL B O 1
ATOM 1593 N N . ILE B 1 73 ? -2.332 -8.023 5.09 1 96.5 73 ILE B N 1
ATOM 1594 C CA . ILE B 1 73 ? -2.215 -9.477 5.066 1 96.5 73 ILE B CA 1
ATOM 1595 C C . ILE B 1 73 ? -1.44 -9.906 3.822 1 96.5 73 ILE B C 1
ATOM 1597 O O . ILE B 1 73 ? -0.536 -10.742 3.908 1 96.5 73 ILE B O 1
ATOM 1601 N N . VAL B 1 74 ? -1.758 -9.32 2.688 1 95.81 74 VAL B N 1
ATOM 1602 C CA . VAL B 1 74 ? -1.076 -9.68 1.446 1 95.81 74 VAL B CA 1
ATOM 1603 C C . VAL B 1 74 ? 0.415 -9.375 1.57 1 95.81 74 VAL B C 1
ATOM 1605 O O . VAL B 1 74 ? 1.251 -10.125 1.064 1 95.81 74 VAL B O 1
ATOM 1608 N N . ASN B 1 75 ? 0.685 -8.336 2.215 1 93.56 75 ASN B N 1
ATOM 1609 C CA . ASN B 1 75 ? 2.078 -7.949 2.402 1 93.56 75 ASN B CA 1
ATOM 1610 C C . ASN B 1 75 ? 2.793 -8.883 3.379 1 93.56 75 ASN B C 1
ATOM 1612 O O . ASN B 1 75 ? 3.85 -9.43 3.061 1 93.56 75 ASN B O 1
ATOM 1616 N N . LYS B 1 76 ? 2.219 -9.164 4.484 1 91.69 76 LYS B N 1
ATOM 1617 C CA . LYS B 1 76 ? 2.873 -9.891 5.57 1 91.69 76 LYS B CA 1
ATOM 1618 C C . LYS B 1 76 ? 2.914 -11.383 5.281 1 91.69 76 LYS B C 1
ATOM 1620 O O . LYS B 1 76 ? 3.904 -12.055 5.59 1 91.69 76 LYS B O 1
ATOM 1625 N N . LYS B 1 77 ? 1.924 -11.844 4.633 1 91.94 77 LYS B N 1
ATOM 1626 C CA . LYS B 1 77 ? 1.829 -13.297 4.461 1 91.94 77 LYS B CA 1
ATOM 1627 C C . LYS B 1 77 ? 2.385 -13.727 3.107 1 91.94 77 LYS B C 1
ATOM 1629 O O . LYS B 1 77 ? 2.871 -14.844 2.957 1 91.94 77 LYS B O 1
ATOM 1634 N N . LEU B 1 78 ? 2.254 -12.828 2.125 1 91.62 78 LEU B N 1
ATOM 1635 C CA . LEU B 1 78 ? 2.629 -13.234 0.775 1 91.62 78 LEU B CA 1
ATOM 1636 C C . LEU B 1 78 ? 3.83 -12.438 0.281 1 91.62 78 LEU B C 1
ATOM 1638 O O . LEU B 1 78 ? 4.285 -12.625 -0.85 1 91.62 78 LEU B O 1
ATOM 1642 N N . ASP B 1 79 ? 4.273 -11.453 1.034 1 87.69 79 ASP B N 1
ATOM 1643 C CA . ASP B 1 79 ? 5.418 -10.602 0.722 1 87.69 79 ASP B CA 1
ATOM 1644 C C . ASP B 1 79 ? 5.18 -9.805 -0.558 1 87.69 79 ASP B C 1
ATOM 1646 O O . ASP B 1 79 ? 6.094 -9.633 -1.367 1 87.69 79 ASP B O 1
ATOM 1650 N N . MET B 1 80 ? 4.004 -9.453 -0.722 1 90.38 80 MET B N 1
ATOM 1651 C CA . MET B 1 80 ? 3.672 -8.656 -1.897 1 90.38 80 MET B CA 1
ATOM 1652 C C . MET B 1 80 ? 3.955 -7.176 -1.646 1 90.38 80 MET B C 1
ATOM 1654 O O . MET B 1 80 ? 3.676 -6.664 -0.562 1 90.38 80 MET B O 1
ATOM 1658 N N . ASP B 1 81 ? 4.559 -6.582 -2.604 1 89.62 81 ASP B N 1
ATOM 1659 C CA . ASP B 1 81 ? 4.812 -5.145 -2.553 1 89.62 81 ASP B CA 1
ATOM 1660 C C . ASP B 1 81 ? 3.523 -4.355 -2.756 1 89.62 81 ASP B C 1
ATOM 1662 O O . ASP B 1 81 ? 2.977 -4.324 -3.861 1 89.62 81 ASP B O 1
ATOM 1666 N N . ILE B 1 82 ? 3.064 -3.629 -1.789 1 95.75 82 ILE B N 1
ATOM 1667 C CA . ILE B 1 82 ? 1.797 -2.912 -1.849 1 95.75 82 ILE B CA 1
ATOM 1668 C C . ILE B 1 82 ? 1.912 -1.74 -2.82 1 95.75 82 ILE B C 1
ATOM 1670 O O . ILE B 1 82 ? 0.946 -1.396 -3.506 1 95.75 82 ILE B O 1
ATOM 1674 N N . ASN B 1 83 ? 3.117 -1.16 -2.932 1 93.88 83 ASN B N 1
ATOM 1675 C CA . ASN B 1 83 ? 3.309 -0.125 -3.941 1 93.88 83 ASN B CA 1
ATOM 1676 C C . ASN B 1 83 ? 2.986 -0.642 -5.34 1 93.88 83 ASN B C 1
ATOM 1678 O O . ASN B 1 83 ? 2.209 -0.025 -6.07 1 93.88 83 ASN B O 1
ATOM 1682 N N . TYR B 1 84 ? 3.611 -1.764 -5.59 1 92 84 TYR B N 1
ATOM 1683 C CA . TYR B 1 84 ? 3.381 -2.377 -6.891 1 92 84 TYR B CA 1
ATOM 1684 C C . TYR B 1 84 ? 1.905 -2.701 -7.09 1 92 84 TYR B C 1
ATOM 1686 O O . TYR B 1 84 ? 1.33 -2.391 -8.133 1 92 84 TYR B O 1
ATOM 1694 N N . LEU B 1 85 ? 1.29 -3.273 -6.086 1 96.69 85 LEU B N 1
ATOM 1695 C CA . LEU B 1 85 ? -0.098 -3.711 -6.184 1 96.69 85 LEU B CA 1
ATOM 1696 C C . LEU B 1 85 ? -1.019 -2.535 -6.488 1 96.69 85 LEU B C 1
ATOM 1698 O O . LEU B 1 85 ? -1.912 -2.643 -7.332 1 96.69 85 LEU B O 1
ATOM 1702 N N . LEU B 1 86 ? -0.761 -1.396 -5.855 1 97.19 86 LEU B N 1
ATOM 1703 C CA . LEU B 1 86 ? -1.69 -0.278 -5.969 1 97.19 86 LEU B CA 1
ATOM 1704 C C . LEU B 1 86 ? -1.325 0.618 -7.145 1 97.19 86 LEU B C 1
ATOM 1706 O O . LEU B 1 86 ? -2.201 1.222 -7.77 1 97.19 86 LEU B O 1
ATOM 1710 N N . THR B 1 87 ? 0 0.658 -7.48 1 94.94 87 THR B N 1
ATOM 1711 C CA . THR B 1 87 ? 0.417 1.689 -8.422 1 94.94 87 THR B CA 1
ATOM 1712 C C . THR B 1 87 ? 1.052 1.064 -9.664 1 94.94 87 THR B C 1
ATOM 1714 O O . THR B 1 87 ? 1.24 1.739 -10.68 1 94.94 87 THR B O 1
ATOM 1717 N N . GLY B 1 88 ? 1.467 -0.146 -9.5 1 92.38 88 GLY B N 1
ATOM 1718 C CA . GLY B 1 88 ? 2.162 -0.809 -10.594 1 92.38 88 GLY B CA 1
ATOM 1719 C C . GLY B 1 88 ? 3.658 -0.566 -10.578 1 92.38 88 GLY B C 1
ATOM 1720 O O . GLY B 1 88 ? 4.387 -1.1 -11.422 1 92.38 88 GLY B O 1
ATOM 1721 N N . THR B 1 89 ? 4.105 0.205 -9.617 1 82.88 89 THR B N 1
ATOM 1722 C CA . THR B 1 89 ? 5.527 0.516 -9.523 1 82.88 89 THR B CA 1
ATOM 1723 C C . THR B 1 89 ? 6.121 -0.043 -8.234 1 82.88 89 THR B C 1
ATOM 1725 O O . THR B 1 89 ? 5.57 0.155 -7.152 1 82.88 89 THR B O 1
ATOM 1728 N N . LYS B 1 90 ? 7.148 -0.866 -8.328 1 73 90 LYS B N 1
ATOM 1729 C CA . LYS B 1 90 ? 7.852 -1.385 -7.152 1 73 90 LYS B CA 1
ATOM 1730 C C . LYS B 1 90 ? 8.797 -0.338 -6.57 1 73 90 LYS B C 1
ATOM 1732 O O . LYS B 1 90 ? 9.461 0.386 -7.312 1 73 90 LYS B O 1
ATOM 1737 N N . ARG B 1 91 ? 8.594 -0.112 -5.191 1 56.22 91 ARG B N 1
ATOM 1738 C CA . ARG B 1 91 ? 9.562 0.773 -4.547 1 56.22 91 ARG B CA 1
ATOM 1739 C C . ARG B 1 91 ? 10.891 0.06 -4.312 1 56.22 91 ARG B C 1
ATOM 1741 O O . ARG B 1 91 ? 10.914 -1.131 -3.998 1 56.22 91 ARG B O 1
ATOM 1748 N N . GLY B 1 92 ? 12.016 0.803 -4.473 1 54.03 92 GLY B N 1
ATOM 1749 C CA . GLY B 1 92 ? 13.359 0.28 -4.281 1 54.03 92 GLY B CA 1
ATOM 1750 C C . GLY B 1 92 ? 13.977 -0.267 -5.555 1 54.03 92 GLY B C 1
ATOM 1751 O O . GLY B 1 92 ? 15.109 -0.742 -5.551 1 54.03 92 GLY B O 1
ATOM 1752 N N . GLU B 1 93 ? 12.883 -0.741 -6.34 1 44.81 93 GLU B N 1
ATOM 1753 C CA . GLU B 1 93 ? 13.672 -1.072 -7.52 1 44.81 93 GLU B CA 1
ATOM 1754 C C . GLU B 1 93 ? 14.523 0.116 -7.969 1 44.81 93 GLU B C 1
ATOM 1756 O O . GLU B 1 93 ? 13.992 1.106 -8.477 1 44.81 93 GLU B O 1
ATOM 1761 N N . ILE B 1 94 ? 15.117 0.637 -6.988 1 43.62 94 ILE B N 1
ATOM 1762 C CA . ILE B 1 94 ? 16.156 1.464 -7.594 1 43.62 94 ILE B CA 1
ATOM 1763 C C . ILE B 1 94 ? 16.531 0.896 -8.961 1 43.62 94 ILE B C 1
ATOM 1765 O O . ILE B 1 94 ? 16.922 -0.269 -9.07 1 43.62 94 ILE B O 1
ATOM 1769 N N . SER B 1 95 ? 15.773 1.395 -9.812 1 45.97 95 SER B N 1
ATOM 1770 C CA . SER B 1 95 ? 16.156 0.931 -11.141 1 45.97 95 SER B CA 1
ATOM 1771 C C . SER B 1 95 ? 17.672 0.81 -11.266 1 45.97 95 SER B C 1
ATOM 1773 O O . SER B 1 95 ? 18.391 1.807 -11.156 1 45.97 95 SER B O 1
ATOM 1775 N N . LEU B 1 96 ? 18.062 -0.38 -10.875 1 50.56 96 LEU B N 1
ATOM 1776 C CA . LEU B 1 96 ? 19.453 -0.589 -11.227 1 50.56 96 LEU B CA 1
ATOM 1777 C C . LEU B 1 96 ? 19.828 0.223 -12.461 1 50.56 96 LEU B C 1
ATOM 1779 O O . LEU B 1 96 ? 20.938 0.776 -12.531 1 50.56 96 LEU B O 1
ATOM 1783 N N . GLY B 1 97 ? 18.875 0.25 -13.234 1 50.78 97 GLY B N 1
ATOM 1784 C CA . GLY B 1 97 ? 19.109 1.003 -14.461 1 50.78 97 GLY B CA 1
ATOM 1785 C C . GLY B 1 97 ? 19.375 2.475 -14.211 1 50.78 97 GLY B C 1
ATOM 1786 O O . GLY B 1 97 ? 20.297 3.049 -14.797 1 50.78 97 GLY B O 1
ATOM 1787 N N . GLU B 1 98 ? 18.641 2.988 -13.383 1 53.22 98 GLU B N 1
ATOM 1788 C CA . GLU B 1 98 ? 18.844 4.406 -13.109 1 53.22 98 GLU B CA 1
ATOM 1789 C C . GLU B 1 98 ? 20.172 4.645 -12.391 1 53.22 98 GLU B C 1
ATOM 1791 O O . GLU B 1 98 ? 20.875 5.613 -12.688 1 53.22 98 GLU B O 1
ATOM 1796 N N . ILE B 1 99 ? 20.391 3.801 -11.43 1 54.12 99 ILE B N 1
ATOM 1797 C CA . ILE B 1 99 ? 21.672 3.861 -10.75 1 54.12 99 ILE B CA 1
ATOM 1798 C C . ILE B 1 99 ? 22.797 3.617 -11.758 1 54.12 99 ILE B C 1
ATOM 1800 O O . ILE B 1 99 ? 23.812 4.332 -11.758 1 54.12 99 ILE B O 1
ATOM 1804 N N . MET B 1 100 ? 22.531 2.717 -12.68 1 60.5 100 MET B N 1
ATOM 1805 C CA . MET B 1 100 ? 23.531 2.395 -13.703 1 60.5 100 MET B CA 1
ATOM 1806 C C . MET B 1 100 ? 23.703 3.553 -14.68 1 60.5 100 MET B C 1
ATOM 1808 O O . MET B 1 100 ? 24.812 3.805 -15.164 1 60.5 100 MET B O 1
ATOM 1812 N N . GLU B 1 101 ? 22.672 4.215 -14.883 1 59.91 101 GLU B N 1
ATOM 1813 C CA . GLU B 1 101 ? 22.719 5.348 -15.805 1 59.91 101 GLU B CA 1
ATOM 1814 C C . GLU B 1 101 ? 23.5 6.516 -15.203 1 59.91 101 GLU B C 1
ATOM 1816 O O . GLU B 1 101 ? 24.125 7.289 -15.922 1 59.91 101 GLU B O 1
ATOM 1821 N N . GLN B 1 102 ? 23.484 6.551 -14 1 55.41 102 GLN B N 1
ATOM 1822 C CA . GLN B 1 102 ? 24.203 7.637 -13.336 1 55.41 102 GLN B CA 1
ATOM 1823 C C . GLN B 1 102 ? 25.625 7.23 -12.992 1 55.41 102 GLN B C 1
ATOM 1825 O O . GLN B 1 102 ? 26.438 8.07 -12.594 1 55.41 102 GLN B O 1
ATOM 1830 N N . CYS B 1 103 ? 25.875 5.984 -13.094 1 57.25 103 CYS B N 1
ATOM 1831 C CA . CYS B 1 103 ? 27.203 5.449 -12.844 1 57.25 103 CYS B CA 1
ATOM 1832 C C . CYS B 1 103 ? 28.125 5.688 -14.031 1 57.25 103 CYS B C 1
ATOM 1834 O O . CYS B 1 103 ? 27.719 5.48 -15.18 1 57.25 103 CYS B O 1
ATOM 1836 N N . PRO B 1 104 ? 29.203 6.324 -13.75 1 59.28 104 PRO B N 1
ATOM 1837 C CA . PRO B 1 104 ? 30.141 6.453 -14.867 1 59.28 104 PRO B CA 1
ATOM 1838 C C . PRO B 1 104 ? 30.328 5.148 -15.641 1 59.28 104 PRO B C 1
ATOM 1840 O O . PRO B 1 104 ? 30.312 4.07 -15.039 1 59.28 104 PRO B O 1
ATOM 1843 N N . LYS B 1 105 ? 30.391 5.223 -17.031 1 65.19 105 LYS B N 1
ATOM 1844 C CA . LYS B 1 105 ? 30.484 4.086 -17.938 1 65.19 105 LYS B CA 1
ATOM 1845 C C . LYS B 1 105 ? 31.625 3.148 -17.516 1 65.19 105 LYS B C 1
ATOM 1847 O O . LYS B 1 105 ? 31.484 1.926 -17.594 1 65.19 105 LYS B O 1
ATOM 1852 N N . SER B 1 106 ? 32.656 3.66 -17 1 65 106 SER B N 1
ATOM 1853 C CA . SER B 1 106 ? 33.844 2.906 -16.656 1 65 106 SER B CA 1
ATOM 1854 C C . SER B 1 106 ? 33.625 2.035 -15.422 1 65 106 SER B C 1
ATOM 1856 O O . SER B 1 106 ? 34.344 1.054 -15.219 1 65 106 SER B O 1
ATOM 1858 N N . LYS B 1 107 ? 32.656 2.336 -14.734 1 60.16 107 LYS B N 1
ATOM 1859 C CA . LYS B 1 107 ? 32.438 1.625 -13.477 1 60.16 107 LYS B CA 1
ATOM 1860 C C . LYS B 1 107 ? 31.172 0.795 -13.516 1 60.16 107 LYS B C 1
ATOM 1862 O O . LYS B 1 107 ? 30.859 0.07 -12.57 1 60.16 107 LYS B O 1
ATOM 1867 N N . ARG B 1 108 ? 30.516 0.909 -14.609 1 64.19 108 ARG B N 1
ATOM 1868 C CA . ARG B 1 108 ? 29.219 0.257 -14.75 1 64.19 108 ARG B CA 1
ATOM 1869 C C . ARG B 1 108 ? 29.344 -1.256 -14.602 1 64.19 108 ARG B C 1
ATOM 1871 O O . ARG B 1 108 ? 28.5 -1.901 -13.977 1 64.19 108 ARG B O 1
ATOM 1878 N N . SER B 1 109 ? 30.344 -1.677 -15.172 1 64.94 109 SER B N 1
ATOM 1879 C CA . SER B 1 109 ? 30.578 -3.115 -15.102 1 64.94 109 SER B CA 1
ATOM 1880 C C . SER B 1 109 ? 30.812 -3.572 -13.664 1 64.94 109 SER B C 1
ATOM 1882 O O . SER B 1 109 ? 30.281 -4.609 -13.25 1 64.94 109 SER B O 1
ATOM 1884 N N . ASP B 1 110 ? 31.531 -2.83 -12.953 1 60.94 110 ASP B N 1
ATOM 1885 C CA . ASP B 1 110 ? 31.812 -3.16 -11.555 1 60.94 110 ASP B CA 1
ATOM 1886 C C . ASP B 1 110 ? 30.531 -3.094 -10.711 1 60.94 110 ASP B C 1
ATOM 1888 O O . ASP B 1 110 ? 30.297 -3.965 -9.875 1 60.94 110 ASP B O 1
ATOM 1892 N N . MET B 1 111 ? 29.781 -2.131 -10.992 1 64.25 111 MET B N 1
ATOM 1893 C CA . MET B 1 111 ? 28.547 -1.948 -10.258 1 64.25 111 MET B CA 1
ATOM 1894 C C . MET B 1 111 ? 27.562 -3.074 -10.555 1 64.25 111 MET B C 1
ATOM 1896 O O . MET B 1 111 ? 26.859 -3.557 -9.656 1 64.25 111 MET B O 1
ATOM 1900 N N . GLU B 1 112 ? 27.5 -3.416 -11.797 1 64.44 112 GLU B N 1
ATOM 1901 C CA . GLU B 1 112 ? 26.656 -4.527 -12.211 1 64.44 112 GLU B CA 1
ATOM 1902 C C . GLU B 1 112 ? 27.016 -5.812 -11.477 1 64.44 112 GLU B C 1
ATOM 1904 O O . GLU B 1 112 ? 26.141 -6.566 -11.055 1 64.44 112 GLU B O 1
ATOM 1909 N N . ILE B 1 113 ? 28.219 -5.973 -11.391 1 60.47 113 ILE B N 1
ATOM 1910 C CA . ILE B 1 113 ? 28.719 -7.168 -10.719 1 60.47 113 ILE B CA 1
ATOM 1911 C C . ILE B 1 113 ? 28.312 -7.137 -9.25 1 60.47 113 ILE B C 1
ATOM 1913 O O . ILE B 1 113 ? 27.844 -8.141 -8.703 1 60.47 113 ILE B O 1
ATOM 1917 N N . LEU B 1 114 ? 28.406 -6.012 -8.695 1 58.34 114 LEU B N 1
ATOM 1918 C CA . LEU B 1 114 ? 28.094 -5.855 -7.277 1 58.34 114 LEU B CA 1
ATOM 1919 C C . LEU B 1 114 ? 26.609 -6.105 -7.023 1 58.34 114 LEU B C 1
ATOM 1921 O O . LEU B 1 114 ? 26.25 -6.777 -6.055 1 58.34 114 LEU B O 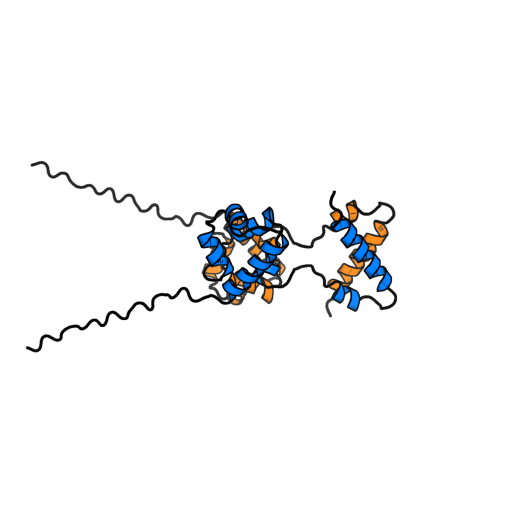1
ATOM 1925 N N . ILE B 1 115 ? 25.844 -5.586 -7.906 1 59.22 115 ILE B N 1
ATOM 1926 C CA . ILE B 1 115 ? 24.391 -5.723 -7.797 1 59.22 115 ILE B CA 1
ATOM 1927 C C . ILE B 1 115 ? 24 -7.188 -7.977 1 59.22 115 ILE B C 1
ATOM 1929 O O . ILE B 1 115 ? 23.172 -7.707 -7.227 1 59.22 115 ILE B O 1
ATOM 1933 N N . LYS B 1 116 ? 24.625 -7.719 -9.031 1 58.91 116 LYS B N 1
ATOM 1934 C CA . LYS B 1 116 ? 24.359 -9.133 -9.289 1 58.91 116 LYS B CA 1
ATOM 1935 C C . LYS B 1 116 ? 24.719 -9.992 -8.078 1 58.91 116 LYS B C 1
ATOM 1937 O O . LYS B 1 116 ? 24 -10.922 -7.734 1 58.91 116 LYS B O 1
ATOM 1942 N N . CYS B 1 117 ? 25.781 -9.656 -7.57 1 53.91 117 CYS B N 1
ATOM 1943 C CA . CYS B 1 117 ? 26.219 -10.398 -6.395 1 53.91 117 CYS B CA 1
ATOM 1944 C C . CYS B 1 117 ? 25.234 -10.227 -5.242 1 53.91 117 CYS B C 1
ATOM 1946 O O . CYS B 1 117 ? 24.844 -11.203 -4.605 1 53.91 117 CYS B O 1
ATOM 1948 N N . ALA B 1 118 ? 24.938 -9.078 -5.156 1 53.31 118 ALA B N 1
ATOM 1949 C CA . ALA B 1 118 ? 24 -8.766 -4.082 1 53.31 118 ALA B CA 1
ATOM 1950 C C . ALA B 1 118 ? 22.672 -9.477 -4.289 1 53.31 118 ALA B C 1
ATOM 1952 O O . ALA B 1 118 ? 22.078 -10.008 -3.34 1 53.31 118 ALA B O 1
ATOM 1953 N N . MET B 1 119 ? 22.219 -9.391 -5.508 1 54.56 119 MET B N 1
ATOM 1954 C CA . MET B 1 119 ? 20.969 -10.047 -5.863 1 54.56 119 MET B CA 1
ATOM 1955 C C . MET B 1 119 ? 21.062 -11.555 -5.652 1 54.56 119 MET B C 1
ATOM 1957 O O . MET B 1 119 ? 20.109 -12.18 -5.191 1 54.56 119 MET B O 1
ATOM 1961 N N . ASN B 1 120 ? 22.094 -12.109 -6.121 1 54.72 120 ASN B N 1
ATOM 1962 C CA . ASN B 1 120 ? 22.312 -13.539 -5.941 1 54.72 120 ASN B CA 1
ATOM 1963 C C . ASN B 1 120 ? 22.344 -13.922 -4.465 1 54.72 120 ASN B C 1
ATOM 1965 O O . ASN B 1 120 ? 21.844 -14.977 -4.082 1 54.72 120 ASN B O 1
ATOM 1969 N N . LEU B 1 121 ? 22.906 -13.164 -3.84 1 49.28 121 LEU B N 1
ATOM 1970 C CA . LEU B 1 121 ? 22.984 -13.398 -2.402 1 49.28 121 LEU B CA 1
ATOM 1971 C C . LEU B 1 121 ? 21.594 -13.312 -1.769 1 49.28 121 LEU B C 1
ATOM 1973 O O . LEU B 1 121 ? 21.281 -14.086 -0.857 1 49.28 121 LEU B O 1
ATOM 1977 N N . ALA B 1 122 ? 20.922 -12.484 -2.279 1 47.31 122 ALA B N 1
ATOM 1978 C CA . ALA B 1 122 ? 19.562 -12.297 -1.785 1 47.31 122 ALA B CA 1
ATOM 1979 C C . ALA B 1 122 ? 18.656 -13.453 -2.213 1 47.31 122 ALA B C 1
ATOM 1981 O O . ALA B 1 122 ? 17.703 -13.805 -1.511 1 47.31 122 ALA B O 1
ATOM 1982 N N . LYS B 1 123 ? 18.797 -13.945 -3.371 1 49.31 123 LYS B N 1
ATOM 1983 C CA . LYS B 1 123 ? 18 -15.055 -3.891 1 49.31 123 LYS B CA 1
ATOM 1984 C C . LYS B 1 123 ? 18.453 -16.375 -3.283 1 49.31 123 LYS B C 1
ATOM 1986 O O . LYS B 1 123 ? 17.781 -17.406 -3.428 1 49.31 123 LYS B O 1
ATOM 1991 N N . SER B 1 124 ? 19.656 -16.484 -2.787 1 42.16 124 SER B N 1
ATOM 1992 C CA . SER B 1 124 ? 20.062 -17.797 -2.326 1 42.16 124 SER B CA 1
ATOM 1993 C C . SER B 1 124 ? 19.188 -18.281 -1.172 1 42.16 124 SER B C 1
ATOM 1995 O O . SER B 1 124 ? 19.109 -17.609 -0.135 1 42.16 124 SER B O 1
ATOM 1997 N N . PRO B 1 125 ? 18.172 -19.078 -1.521 1 43.06 125 PRO B N 1
ATOM 1998 C CA . PRO B 1 125 ? 17.516 -19.828 -0.448 1 43.06 125 PRO B CA 1
ATOM 1999 C C . PRO B 1 125 ? 18.5 -20.344 0.598 1 43.06 125 PRO B C 1
ATOM 2001 O O . PRO B 1 125 ? 19.688 -20.547 0.292 1 43.06 125 PRO B O 1
ATOM 2004 N N . GLU B 1 126 ? 18.172 -20.188 2.004 1 33.75 126 GLU B N 1
ATOM 2005 C CA . GLU B 1 126 ? 18.906 -21.234 2.711 1 33.75 126 GLU B CA 1
ATOM 2006 C C . GLU B 1 126 ? 18.906 -22.547 1.916 1 33.75 126 GLU B C 1
ATOM 2008 O O . GLU B 1 126 ? 17.953 -22.844 1.207 1 33.75 126 GLU B O 1
#

Solvent-accessible surface area (backbone atoms only — not comparable to full-atom values): 14375 Å² total; per-residue (Å²): 135,82,77,73,76,78,73,71,72,70,71,67,70,70,66,78,62,74,61,64,38,69,67,26,31,55,28,11,48,44,47,49,52,50,36,54,75,71,70,47,52,67,58,56,49,11,54,74,60,70,46,50,48,69,56,41,53,35,26,42,63,4,58,35,72,78,52,73,70,45,51,45,43,43,30,74,75,66,66,44,58,51,35,26,39,71,69,68,46,64,64,62,60,58,44,60,59,56,58,45,67,70,34,58,78,88,46,34,65,60,49,49,48,50,49,49,49,49,49,49,59,66,63,52,66,132,135,81,78,76,74,77,73,69,72,72,69,66,69,71,66,78,61,74,63,66,39,70,67,26,31,54,28,11,47,45,48,49,53,51,35,52,75,70,69,46,53,66,57,56,50,11,55,76,60,69,46,52,46,71,56,40,53,35,26,42,62,4,58,36,74,79,52,72,70,46,52,44,44,43,29,74,76,66,65,44,55,49,35,26,41,71,68,70,46,63,64,62,59,57,44,60,59,58,58,45,68,67,35,57,78,89,46,34,64,59,50,50,50,51,49,50,49,49,49,51,60,67,63,52,67,132

Secondary structure (DSSP, 8-state):
---------------------HHHHHHHHHHHHHHHHTT--HHHHHHHTTS-HHHHHHHHTTSSPPPHHHHHHHHHHH---HHHHHHS--TT---HHHHHHHS-HHHHHHHHHHHHHHHHHHH---/---------------------HHHHHHHHHHHHHHHHTT--HHHHHHHTTS-HHHHHHHHTTSSPPPHHHHHHHHHHH---HHHHHHS--TT---HHHHHHHS-HHHHHHHHHHHHHHHHHHH---

Foldseek 3Di:
DPPPPPPPVPPPPPPVPLPQDPQQQQLLCVVVVLCVVLPHDLCRLCVLLVHHSVVSVCSSRRSDDDDPSSLVSCCPVVVDASCCSRPVDHPPCPVLVVVLVVDPPVCSVVVVVVVVVVVVVVPDDD/DPPPPPPPVVPPPPPVPLPQDPQQQQLLCVVVVLCVVLPHDLCRLCVLLVHHSVVSVCSSRRSDDDDPSSLVSCCPVVVDASCCSRPVDHPPCPVLVVVLVVDDPVCSVVVVVVVVVVVVVVPDDD

Sequence (252 aa):
MESKANTHKGESRKCRRNVQNDLYVEIGKRLRISRIELNYTQEQMAEILEMSSAYYGKVERGLHGLSLEKLVIVNKKLDMDINYLLTGTKRGEISLGEIMEQCPKSKRSDMEILIKCAMNLAKSPEMESKANTHKGESRKCRRNVQNDLYVEIGKRLRISRIELNYTQEQMAEILEMSSAYYGKVERGLHGLSLEKLVIVNKKLDMDINYLLTGTKRGEISLGEIMEQCPKSKRSDMEILIKCAMNLAKSPE

Organism: NCBI:txid1796616

Nearest PDB structures (foldseek):
  1y7y-assembly1_B  TM=8.819E-01  e=3.056E-03  Aeromonas hydrophila
  3f52-assembly1_A  TM=8.776E-01  e=8.864E-03  Corynebacterium glutamicum
  3f52-assembly1_E  TM=8.816E-01  e=1.157E-02  Corynebacterium glutamicum
  2b5a-assembly1_A  TM=8.386E-01  e=6.792E-03  [Bacillus] caldolyticus
  3f51-assembly1_A  TM=6.880E-01  e=3.988E-03  Corynebacterium glutamicum

pLDDT: mean 75.38, std 23.23, range [33.75, 98.19]

Radius of gyration: 25.49 Å; Cα contacts (8 Å, |Δi|>4): 230; chains: 2; bounding box: 99×43×51 Å